Protein AF-X1EC63-F1 (afdb_monomer_lite)

Foldseek 3Di:
DDDDDDDQDPVNVLVVLVVVVPPDDPPDDFDFDDPQQLVVVPLLLRVLVRQVRPQKDAPVRCCVRVVDDPVNNVVSVVVCVVVVQWDQDSRIIHGDPVVVVVNVVSCVVTPPPPVVVVVVLVVVLVVLLVVLVVVCVVLVPDDPVVSVVVSVVLSPDDPVCNVVVVVVVSVVVVVVSVVVVVVVVVVVVVVVVVPD

Sequence (196 aa):
HSYNRYQITRLGKSRFNDLSFDKGEVKKKINVPPKPILNKRNYEHIIHWALYNNDSLRWSDFRSELSINQSSLSKALNTLKIKEYIVNENKEYKITPVGRAKYSLMLREYDLDRQSILEEETSRIDEITEKTSEFFEKYEIEDGELKFRFLNNILKLERRIQPKIYNFLITTIFFNFTLTKFIKLTRTKKKKKIKK

Structure (mmCIF, N/CA/C/O backbone):
data_AF-X1EC63-F1
#
_entry.id   AF-X1EC63-F1
#
loop_
_atom_site.group_PDB
_atom_site.id
_atom_site.type_symbol
_atom_site.label_atom_id
_atom_site.lab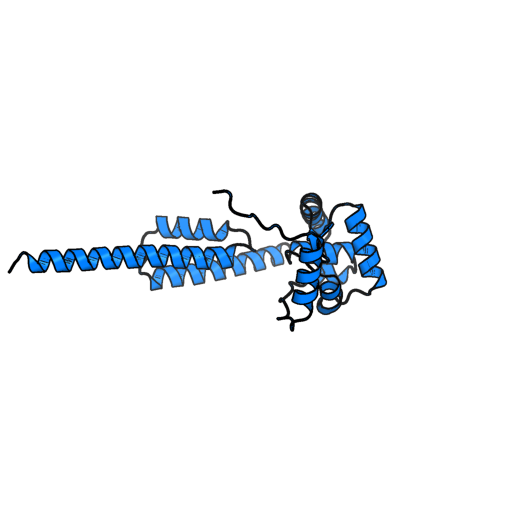el_alt_id
_atom_site.label_comp_id
_atom_site.label_asym_id
_atom_site.label_entity_id
_atom_site.label_seq_id
_atom_site.pdbx_PDB_ins_code
_atom_site.Cartn_x
_atom_site.Cartn_y
_atom_site.Cartn_z
_atom_site.occupancy
_atom_site.B_iso_or_equiv
_atom_site.auth_seq_id
_atom_site.auth_comp_id
_atom_site.auth_asym_id
_atom_site.auth_atom_id
_atom_site.pdbx_PDB_model_num
ATOM 1 N N . HIS A 1 1 ? -20.616 44.465 -9.522 1.00 47.09 1 HIS A N 1
ATOM 2 C CA . HIS A 1 1 ? -19.531 44.290 -8.538 1.00 47.09 1 HIS A CA 1
ATOM 3 C C . HIS A 1 1 ? -18.797 42.991 -8.854 1.00 47.09 1 HIS A C 1
ATOM 5 O O . HIS A 1 1 ? -19.335 41.920 -8.614 1.00 47.09 1 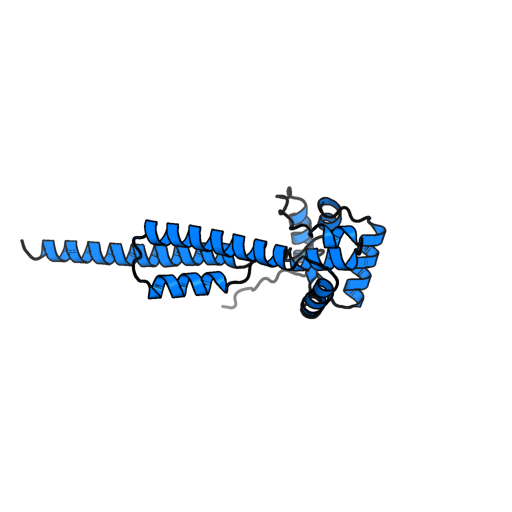HIS A O 1
ATOM 11 N N . SER A 1 2 ? -17.633 43.086 -9.502 1.00 52.69 2 SER A N 1
ATOM 12 C CA . SER A 1 2 ? -16.792 41.939 -9.873 1.00 52.69 2 SER A CA 1
ATOM 13 C C . SER A 1 2 ? -15.769 41.712 -8.763 1.00 52.69 2 SER A C 1
ATOM 15 O O . SER A 1 2 ? -14.913 42.563 -8.546 1.00 52.69 2 SER A O 1
ATOM 17 N N . TYR A 1 3 ? -15.869 40.602 -8.034 1.00 54.78 3 TYR A N 1
ATOM 18 C CA . TYR A 1 3 ? -14.909 40.265 -6.984 1.00 54.78 3 TYR A CA 1
ATOM 19 C C . TYR A 1 3 ? -13.576 39.816 -7.598 1.00 54.78 3 TYR A C 1
ATOM 21 O O . TYR A 1 3 ? -13.546 38.926 -8.451 1.00 54.78 3 TYR A O 1
ATOM 29 N N . ASN A 1 4 ? -12.470 40.408 -7.140 1.00 60.19 4 ASN A N 1
ATOM 30 C CA . ASN A 1 4 ? -11.117 39.992 -7.503 1.00 60.19 4 ASN A CA 1
ATOM 31 C C . ASN A 1 4 ? -10.880 38.541 -7.063 1.00 60.19 4 ASN A C 1
ATOM 33 O O . ASN A 1 4 ? -10.756 38.244 -5.875 1.00 60.19 4 ASN A O 1
ATOM 37 N N . ARG A 1 5 ? -10.810 37.624 -8.032 1.00 63.28 5 ARG A N 1
ATOM 38 C CA . ARG A 1 5 ? -10.409 36.232 -7.806 1.00 63.28 5 ARG A CA 1
ATOM 39 C C . ARG A 1 5 ? -8.894 36.140 -7.885 1.00 63.28 5 ARG A C 1
ATOM 41 O O . ARG A 1 5 ? -8.331 36.045 -8.971 1.00 63.28 5 ARG A O 1
ATOM 48 N N . TYR A 1 6 ? -8.240 36.164 -6.732 1.00 69.94 6 TYR A N 1
ATOM 49 C CA . TYR A 1 6 ? -6.809 35.903 -6.651 1.00 69.94 6 TYR A CA 1
ATOM 50 C C . TYR A 1 6 ? -6.546 34.412 -6.886 1.00 69.94 6 TYR A C 1
ATOM 52 O O . TYR A 1 6 ? -7.102 33.558 -6.196 1.00 69.94 6 TYR A O 1
ATOM 60 N N . GLN A 1 7 ? -5.705 34.098 -7.871 1.00 72.12 7 GLN A N 1
ATOM 61 C CA . GLN A 1 7 ? -5.227 32.742 -8.127 1.00 72.12 7 GLN A CA 1
ATOM 62 C C . GLN A 1 7 ? -3.762 32.638 -7.717 1.00 72.12 7 GLN A C 1
ATOM 64 O O . GLN A 1 7 ? -2.937 33.475 -8.084 1.00 72.12 7 GLN A O 1
ATOM 69 N N . ILE A 1 8 ? -3.434 31.595 -6.956 1.00 77.19 8 ILE A N 1
ATOM 70 C CA . ILE A 1 8 ? -2.050 31.308 -6.583 1.00 77.19 8 ILE A CA 1
ATOM 71 C C . ILE A 1 8 ? -1.285 30.943 -7.858 1.00 77.19 8 ILE A C 1
ATOM 73 O O . ILE A 1 8 ? -1.639 29.994 -8.561 1.00 77.19 8 ILE A O 1
ATOM 77 N N . THR A 1 9 ? -0.226 31.695 -8.153 1.00 82.94 9 THR A N 1
ATOM 78 C CA . THR A 1 9 ? 0.647 31.420 -9.298 1.00 82.94 9 THR A CA 1
ATOM 79 C C . THR A 1 9 ? 1.377 30.089 -9.106 1.00 82.94 9 THR A C 1
ATOM 81 O O . THR A 1 9 ? 1.595 29.639 -7.980 1.00 82.94 9 THR A O 1
ATOM 84 N N . ARG A 1 10 ? 1.820 29.452 -10.200 1.00 74.31 10 ARG A N 1
ATOM 85 C CA . ARG A 1 10 ? 2.640 28.223 -10.124 1.00 74.31 10 ARG A CA 1
ATOM 86 C C . ARG A 1 10 ? 3.869 28.406 -9.218 1.00 74.31 10 ARG A C 1
ATOM 88 O O . ARG A 1 10 ? 4.177 27.529 -8.419 1.00 74.31 10 ARG A O 1
ATOM 95 N N . LEU A 1 11 ? 4.497 29.581 -9.294 1.00 78.25 11 LEU A N 1
ATOM 96 C CA . LEU A 1 11 ? 5.610 30.002 -8.438 1.00 78.25 11 LEU A CA 1
ATOM 97 C C . LEU A 1 11 ? 5.208 30.118 -6.962 1.00 78.25 11 LEU A C 1
ATOM 99 O O . LEU A 1 11 ? 5.884 29.562 -6.100 1.00 78.25 11 LEU A O 1
ATOM 103 N N . GLY A 1 12 ? 4.083 30.778 -6.669 1.00 78.50 12 GLY A N 1
ATOM 104 C CA . GLY A 1 12 ? 3.551 30.878 -5.309 1.00 78.50 12 GLY A CA 1
ATOM 105 C C . GLY A 1 12 ? 3.229 29.511 -4.705 1.00 78.50 12 GLY A C 1
ATOM 106 O O . GLY A 1 12 ? 3.516 29.273 -3.535 1.00 78.50 12 GLY A O 1
ATOM 107 N N . LYS A 1 13 ? 2.719 28.580 -5.520 1.00 77.94 13 LYS A N 1
ATOM 108 C CA . LYS A 1 13 ? 2.434 27.202 -5.106 1.00 77.94 13 LYS A CA 1
ATOM 109 C C . LYS A 1 13 ? 3.713 26.421 -4.785 1.00 77.94 13 LYS A C 1
ATOM 111 O O . LYS A 1 13 ? 3.756 25.741 -3.767 1.00 77.94 13 LYS A O 1
ATOM 116 N N . SER A 1 14 ? 4.761 26.565 -5.602 1.00 71.50 14 SER A N 1
ATOM 117 C CA . SER A 1 14 ? 6.076 25.967 -5.324 1.00 71.50 14 SER A CA 1
ATOM 118 C C . SER A 1 14 ? 6.676 26.504 -4.027 1.00 71.50 14 SER A C 1
ATOM 120 O O . SER A 1 14 ? 7.069 25.721 -3.172 1.00 71.50 14 SER A O 1
ATOM 122 N N . ARG A 1 15 ? 6.675 27.832 -3.842 1.00 74.12 15 ARG A N 1
ATOM 123 C CA . ARG A 1 15 ? 7.246 28.480 -2.654 1.00 74.12 15 ARG A CA 1
ATOM 124 C C . ARG A 1 15 ? 6.492 28.127 -1.373 1.00 74.12 15 ARG A C 1
ATOM 126 O O . ARG A 1 15 ? 7.114 27.923 -0.339 1.00 74.12 15 ARG A O 1
ATOM 133 N N . PHE A 1 16 ? 5.162 28.049 -1.433 1.00 73.12 16 PHE A N 1
ATOM 134 C CA . PHE A 1 16 ? 4.349 27.577 -0.312 1.00 73.12 16 PHE A CA 1
ATOM 135 C C . PHE A 1 16 ? 4.700 26.137 0.064 1.00 73.12 16 PHE A C 1
ATOM 137 O O . PHE A 1 16 ? 4.881 25.851 1.243 1.00 73.12 16 PHE A O 1
ATOM 144 N N . ASN A 1 17 ? 4.836 25.259 -0.934 1.00 65.00 17 ASN A N 1
ATOM 145 C CA . ASN A 1 17 ? 5.249 23.882 -0.705 1.00 65.00 17 ASN A CA 1
ATOM 146 C C . ASN A 1 17 ? 6.620 23.851 -0.016 1.00 65.00 17 ASN A C 1
ATOM 148 O O . ASN A 1 17 ? 6.718 23.298 1.072 1.00 65.00 17 ASN A O 1
ATOM 152 N N . ASP A 1 18 ? 7.628 24.534 -0.569 1.00 67.31 18 ASP A N 1
ATOM 153 C CA . ASP A 1 18 ? 8.976 24.612 0.012 1.00 67.31 18 ASP A CA 1
ATOM 154 C C . ASP A 1 18 ? 8.948 25.060 1.490 1.00 67.31 18 ASP A C 1
ATOM 156 O O . ASP A 1 18 ? 9.519 24.393 2.346 1.00 67.31 18 ASP A O 1
ATOM 160 N N . LEU A 1 19 ? 8.177 26.103 1.820 1.00 70.56 19 LEU A N 1
ATOM 161 C CA . LEU A 1 19 ? 8.021 26.600 3.197 1.00 70.56 19 LEU A CA 1
ATOM 162 C C . LEU A 1 19 ? 7.217 25.668 4.119 1.00 70.56 19 LEU A C 1
ATOM 164 O O . LEU A 1 19 ? 7.419 25.673 5.333 1.00 70.56 19 LEU A O 1
ATOM 168 N N . SER A 1 20 ? 6.276 24.898 3.571 1.00 61.03 20 SER A N 1
ATOM 169 C CA . SER A 1 20 ? 5.509 23.912 4.337 1.00 61.03 20 SER A CA 1
ATOM 170 C C . SER A 1 20 ? 6.343 22.686 4.717 1.00 61.03 20 SER A C 1
ATOM 172 O O . SER A 1 20 ? 6.006 22.010 5.686 1.00 61.03 20 SER A O 1
ATOM 174 N N . PHE A 1 21 ? 7.443 22.432 4.000 1.00 57.25 21 PHE A N 1
ATOM 175 C CA . PHE A 1 21 ? 8.341 21.304 4.247 1.00 57.25 21 PHE A CA 1
ATOM 176 C C . PHE A 1 21 ? 9.398 21.581 5.333 1.00 57.25 21 PHE A C 1
ATOM 178 O O . PHE A 1 21 ? 9.856 20.634 5.963 1.00 57.25 21 PHE A O 1
ATOM 185 N N . ASP A 1 22 ? 9.737 22.846 5.614 1.00 55.34 22 ASP A N 1
ATOM 186 C CA . ASP A 1 22 ? 10.766 23.208 6.611 1.00 55.34 22 ASP A CA 1
ATOM 187 C C . ASP A 1 22 ? 10.248 23.256 8.065 1.00 55.34 22 ASP A C 1
ATOM 189 O O . ASP A 1 22 ? 11.029 23.259 9.021 1.00 55.34 22 ASP A O 1
ATOM 193 N N . LYS A 1 23 ? 8.926 23.269 8.281 1.00 52.50 23 LYS A N 1
ATOM 194 C CA . LYS A 1 23 ? 8.338 23.244 9.630 1.00 52.50 23 LYS A CA 1
ATOM 195 C C . LYS A 1 23 ? 8.167 21.807 10.127 1.00 52.50 23 LYS A C 1
ATOM 197 O O . LYS A 1 23 ? 7.118 21.212 9.920 1.00 52.50 23 LYS A O 1
ATOM 202 N N . GLY A 1 24 ? 9.197 21.301 10.813 1.00 50.72 24 GLY A N 1
ATOM 203 C CA . GLY A 1 24 ? 9.156 20.204 11.797 1.00 50.72 24 GLY A CA 1
ATOM 204 C C . GLY A 1 24 ? 8.113 19.113 11.539 1.00 50.72 24 GLY A C 1
ATOM 205 O O . GLY A 1 24 ? 7.006 19.166 12.070 1.00 50.72 24 GLY A O 1
ATOM 206 N N . GLU A 1 25 ? 8.474 18.119 10.730 1.00 54.50 25 GLU A N 1
ATOM 207 C CA . GLU A 1 25 ? 7.563 17.062 10.294 1.00 54.50 25 GLU A CA 1
ATOM 208 C C . GLU A 1 25 ? 7.006 16.234 11.459 1.00 54.50 25 GLU A C 1
ATOM 210 O O . GLU A 1 25 ? 7.725 15.503 12.145 1.00 54.50 25 GLU A O 1
ATOM 215 N N . VAL A 1 26 ? 5.681 16.242 11.605 1.00 51.81 26 VAL A N 1
ATOM 216 C CA . VAL A 1 26 ? 4.972 15.115 12.213 1.00 51.81 26 VAL A CA 1
ATOM 217 C C . VAL A 1 26 ? 5.191 13.930 11.272 1.00 51.81 26 VAL A C 1
ATOM 219 O O . VAL A 1 26 ? 4.549 13.852 10.225 1.00 51.81 26 VAL A O 1
ATOM 222 N N . LYS A 1 27 ? 6.148 13.049 11.595 1.00 55.78 27 LYS A N 1
ATOM 223 C CA . LYS A 1 27 ? 6.473 11.861 10.791 1.00 55.78 27 LYS A CA 1
ATOM 224 C C . LYS A 1 27 ? 5.190 11.100 10.469 1.00 55.78 27 LYS A C 1
ATOM 226 O O . LYS A 1 27 ? 4.562 10.505 11.346 1.00 55.78 27 LYS A O 1
ATOM 231 N N . LYS A 1 28 ? 4.781 11.142 9.204 1.00 62.00 28 LYS A N 1
ATOM 232 C CA . LYS A 1 28 ? 3.627 10.393 8.716 1.00 62.00 28 LYS A CA 1
ATOM 233 C C . LYS A 1 28 ? 3.959 8.909 8.865 1.00 62.00 28 LYS A C 1
ATOM 235 O O . LYS A 1 28 ? 4.969 8.460 8.335 1.00 62.00 28 LYS A O 1
ATOM 240 N N . LYS A 1 29 ? 3.141 8.153 9.604 1.00 68.38 29 LYS A N 1
ATOM 241 C CA . LYS A 1 29 ? 3.321 6.701 9.738 1.00 68.38 29 LYS A CA 1
ATOM 242 C C . LYS A 1 29 ? 3.119 6.066 8.359 1.00 68.38 29 LYS A C 1
ATOM 244 O O . LYS A 1 29 ? 2.012 6.111 7.826 1.00 68.38 29 LYS A O 1
ATOM 249 N N . ILE A 1 30 ? 4.197 5.553 7.772 1.00 76.44 30 ILE A N 1
ATOM 250 C CA . ILE A 1 30 ? 4.201 4.926 6.448 1.00 76.44 30 ILE A CA 1
ATOM 251 C C . ILE A 1 30 ? 3.940 3.430 6.618 1.00 76.44 30 ILE A C 1
ATOM 253 O O . ILE A 1 30 ? 4.534 2.772 7.469 1.00 76.44 30 ILE A O 1
ATOM 257 N N . ASN A 1 31 ? 3.049 2.886 5.795 1.00 79.69 31 ASN A N 1
ATOM 258 C CA . ASN A 1 31 ? 2.846 1.450 5.678 1.00 79.69 31 ASN A CA 1
ATOM 259 C C . ASN A 1 31 ? 4.055 0.837 4.967 1.00 79.69 31 ASN A C 1
ATOM 261 O O . ASN A 1 31 ? 4.434 1.306 3.888 1.00 79.69 31 ASN A O 1
ATOM 265 N N . VAL A 1 32 ? 4.628 -0.212 5.556 1.00 81.44 32 VAL A N 1
ATOM 266 C CA . VAL A 1 32 ? 5.822 -0.914 5.063 1.00 81.44 32 VAL A CA 1
ATOM 267 C C . VAL A 1 32 ? 5.411 -2.254 4.437 1.00 81.44 32 VAL A C 1
ATOM 269 O O . VAL A 1 32 ? 4.538 -2.922 4.995 1.00 81.44 32 VAL A O 1
ATOM 272 N N . PRO A 1 33 ? 5.998 -2.664 3.293 1.00 83.31 33 PRO A N 1
ATOM 273 C CA . PRO A 1 33 ? 5.643 -3.913 2.635 1.00 83.31 33 PRO A CA 1
ATOM 274 C C . PRO A 1 33 ? 5.900 -5.143 3.510 1.00 83.31 33 PRO A C 1
ATOM 276 O O . PRO A 1 33 ? 6.856 -5.162 4.290 1.00 83.31 33 PRO A O 1
ATOM 279 N N . PRO A 1 34 ? 5.114 -6.215 3.332 1.00 82.19 34 PRO A N 1
ATOM 280 C CA . PRO A 1 34 ? 5.330 -7.471 4.030 1.00 82.19 34 PRO A CA 1
ATOM 281 C C . PRO A 1 34 ? 6.651 -8.131 3.601 1.00 82.19 34 PRO A C 1
ATOM 283 O O . PRO A 1 34 ? 7.142 -7.951 2.479 1.00 82.19 34 PRO A O 1
ATOM 286 N N . LYS A 1 35 ? 7.210 -8.955 4.497 1.00 79.56 35 LYS A N 1
ATOM 287 C CA . LYS A 1 35 ? 8.507 -9.633 4.315 1.00 79.56 35 LYS A CA 1
ATOM 288 C C . LYS A 1 35 ? 8.651 -10.383 2.978 1.00 79.56 35 LYS A C 1
ATOM 290 O O . LYS A 1 35 ? 9.716 -10.249 2.381 1.00 79.56 35 LYS A O 1
ATOM 295 N N . PRO A 1 36 ? 7.638 -11.096 2.437 1.00 80.62 36 PRO A N 1
ATOM 296 C CA . PRO A 1 36 ? 7.766 -11.773 1.142 1.00 80.62 36 PRO A CA 1
ATOM 297 C C . PRO A 1 36 ? 8.105 -10.823 -0.015 1.00 80.62 36 PRO A C 1
ATOM 299 O O . PRO A 1 36 ? 8.863 -11.186 -0.915 1.00 80.62 36 PRO A O 1
ATOM 302 N N . ILE A 1 37 ? 7.598 -9.585 0.025 1.00 83.31 37 ILE A N 1
ATOM 303 C CA . ILE A 1 37 ? 7.884 -8.566 -0.994 1.00 83.31 37 ILE A CA 1
ATOM 304 C C . ILE A 1 37 ? 9.291 -7.998 -0.806 1.00 83.31 37 ILE A C 1
ATOM 306 O O . ILE A 1 37 ? 10.039 -7.875 -1.779 1.00 83.31 37 ILE A O 1
ATOM 310 N N . LEU A 1 38 ? 9.675 -7.712 0.442 1.00 82.69 38 LEU A N 1
ATOM 311 C CA . LEU A 1 38 ? 11.006 -7.199 0.781 1.00 82.69 38 LEU A CA 1
ATOM 312 C C . LEU A 1 38 ? 12.121 -8.216 0.473 1.00 82.69 38 LEU A C 1
ATOM 314 O O . LEU A 1 38 ? 13.162 -7.846 -0.072 1.00 82.69 38 LEU A O 1
ATOM 318 N N . ASN A 1 39 ? 11.892 -9.502 0.748 1.00 78.81 39 ASN A N 1
ATOM 319 C CA . ASN A 1 39 ? 12.886 -10.570 0.606 1.00 78.81 39 ASN A CA 1
ATOM 320 C C . ASN A 1 39 ? 13.314 -10.808 -0.848 1.00 78.81 39 ASN A C 1
ATOM 322 O O . ASN A 1 39 ? 14.478 -11.118 -1.092 1.00 78.81 39 ASN A O 1
ATOM 326 N N . LYS A 1 40 ? 12.420 -10.603 -1.827 1.00 79.44 40 LYS A N 1
ATOM 327 C CA . LYS A 1 40 ? 12.772 -10.717 -3.255 1.00 79.44 40 LYS A CA 1
ATOM 328 C C . LYS A 1 40 ? 13.686 -9.587 -3.752 1.00 79.44 40 LYS A C 1
ATOM 330 O O . LYS A 1 40 ? 14.148 -9.656 -4.887 1.00 79.44 40 LYS A O 1
ATOM 335 N N . ARG A 1 41 ? 13.924 -8.537 -2.948 1.00 80.44 41 ARG A N 1
ATOM 336 C CA . ARG A 1 41 ? 14.756 -7.359 -3.282 1.00 80.44 41 ARG A CA 1
ATOM 337 C C . ARG A 1 41 ? 14.406 -6.688 -4.619 1.00 80.44 41 ARG A C 1
ATOM 339 O O . ARG A 1 41 ? 15.237 -6.012 -5.221 1.00 80.44 41 ARG A O 1
ATOM 346 N N . ASN A 1 42 ? 13.166 -6.835 -5.080 1.00 89.00 42 ASN A N 1
ATOM 347 C CA . ASN A 1 42 ? 12.694 -6.158 -6.279 1.00 89.00 42 ASN A CA 1
ATOM 348 C C . ASN A 1 42 ? 12.210 -4.751 -5.903 1.00 89.00 42 ASN A C 1
ATOM 350 O O . ASN A 1 42 ? 11.099 -4.569 -5.404 1.00 89.00 42 ASN A O 1
ATOM 354 N N . TYR A 1 43 ? 13.057 -3.748 -6.132 1.00 90.56 43 TYR A N 1
ATOM 355 C CA . TYR A 1 43 ? 12.766 -2.367 -5.744 1.00 90.56 43 TYR A CA 1
ATOM 356 C C . TYR A 1 43 ? 11.572 -1.762 -6.484 1.00 90.56 43 TYR A C 1
ATOM 358 O O . TYR A 1 43 ? 10.848 -0.971 -5.887 1.00 90.56 43 TYR A O 1
ATOM 366 N N . GLU A 1 44 ? 11.314 -2.154 -7.737 1.00 91.62 44 GLU A N 1
ATOM 367 C CA . GLU A 1 44 ? 10.113 -1.707 -8.455 1.00 91.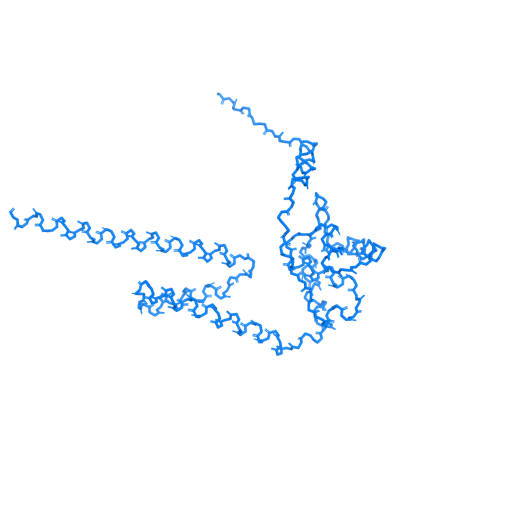62 44 GLU A CA 1
ATOM 368 C C . GLU A 1 44 ? 8.859 -2.173 -7.717 1.00 91.62 44 GLU A C 1
ATOM 370 O O . GLU A 1 44 ? 7.954 -1.387 -7.461 1.00 91.62 44 GLU A O 1
ATOM 375 N N . HIS A 1 45 ? 8.838 -3.435 -7.300 1.00 91.38 45 HIS A N 1
ATOM 376 C CA . HIS A 1 45 ? 7.721 -4.042 -6.584 1.00 91.38 45 HIS A CA 1
ATOM 377 C C . HIS A 1 45 ? 7.526 -3.453 -5.185 1.00 91.38 45 HIS A C 1
ATOM 379 O O . HIS A 1 45 ? 6.397 -3.170 -4.787 1.00 91.38 45 HIS A O 1
ATOM 385 N N . ILE A 1 46 ? 8.624 -3.205 -4.468 1.00 90.38 46 ILE A N 1
ATOM 386 C CA . ILE A 1 46 ? 8.616 -2.552 -3.153 1.00 90.38 46 ILE A CA 1
ATOM 387 C C . ILE A 1 46 ? 8.032 -1.138 -3.258 1.00 90.38 46 ILE A C 1
ATOM 389 O O . ILE A 1 46 ? 7.121 -0.791 -2.507 1.00 90.38 46 ILE A O 1
ATOM 393 N N . ILE A 1 47 ? 8.510 -0.332 -4.211 1.00 91.44 47 ILE A N 1
ATOM 394 C CA . ILE A 1 47 ? 8.028 1.040 -4.437 1.00 91.44 47 ILE A CA 1
ATOM 395 C C . ILE A 1 47 ? 6.562 1.030 -4.869 1.00 91.44 47 ILE A C 1
ATOM 397 O O . ILE A 1 47 ? 5.772 1.850 -4.403 1.00 91.44 47 ILE A O 1
ATOM 401 N N . HIS A 1 48 ? 6.183 0.090 -5.733 1.00 90.50 48 HIS A N 1
ATOM 402 C CA . HIS A 1 48 ? 4.821 -0.017 -6.232 1.00 90.50 48 HIS A CA 1
ATOM 403 C C . HIS A 1 48 ? 3.833 -0.372 -5.115 1.00 90.50 48 HIS A C 1
ATOM 405 O O . HIS A 1 48 ? 2.797 0.282 -4.991 1.00 90.50 48 HIS A O 1
ATOM 411 N N . TRP A 1 49 ? 4.188 -1.324 -4.242 1.00 90.88 49 TRP A N 1
ATOM 412 C CA . TRP A 1 49 ? 3.419 -1.633 -3.036 1.00 90.88 49 TRP A CA 1
ATOM 413 C C . TRP A 1 49 ? 3.352 -0.429 -2.093 1.00 90.88 49 TRP A C 1
ATOM 415 O O . TRP A 1 49 ? 2.275 -0.083 -1.608 1.00 90.88 49 TRP A O 1
ATOM 425 N N . ALA A 1 50 ? 4.478 0.249 -1.860 1.00 89.75 50 ALA A N 1
ATOM 426 C CA . ALA A 1 50 ? 4.538 1.383 -0.942 1.00 89.75 50 ALA A CA 1
ATOM 427 C C . ALA A 1 50 ? 3.627 2.531 -1.394 1.00 89.75 50 ALA A C 1
ATOM 429 O O . ALA A 1 50 ? 2.872 3.060 -0.581 1.00 89.75 50 ALA A O 1
ATOM 430 N N . LEU A 1 51 ? 3.622 2.863 -2.686 1.00 90.81 51 LEU A N 1
ATOM 431 C CA . LEU A 1 51 ? 2.744 3.884 -3.266 1.00 90.81 51 LEU A CA 1
ATOM 432 C C . LEU A 1 51 ? 1.273 3.452 -3.307 1.00 90.81 51 LEU A C 1
ATOM 434 O O . LEU A 1 51 ? 0.371 4.263 -3.082 1.00 90.81 51 LEU A O 1
ATOM 438 N N . TYR A 1 52 ? 1.005 2.166 -3.549 1.00 87.44 52 TYR A N 1
ATOM 439 C CA . TYR A 1 52 ? -0.358 1.643 -3.475 1.00 87.44 52 TYR A CA 1
ATOM 440 C C . TYR A 1 52 ? -0.934 1.736 -2.057 1.00 87.44 52 TYR A C 1
ATOM 442 O O . TYR A 1 52 ? -2.134 1.942 -1.906 1.00 87.44 52 TYR A O 1
ATOM 450 N N . ASN A 1 53 ? -0.103 1.641 -1.012 1.00 84.75 53 ASN A N 1
ATOM 451 C CA . ASN A 1 53 ? -0.544 1.627 0.390 1.00 84.75 53 ASN A CA 1
ATOM 452 C C . ASN A 1 53 ? -0.381 2.970 1.123 1.00 84.75 53 ASN A C 1
ATOM 454 O O . ASN A 1 53 ? -1.107 3.210 2.084 1.00 84.75 53 ASN A O 1
ATOM 458 N N . ASN A 1 54 ? 0.420 3.898 0.594 1.00 82.62 54 ASN A N 1
ATOM 459 C CA . ASN A 1 54 ? 0.572 5.268 1.090 1.00 82.62 54 ASN A CA 1
ATOM 460 C C . ASN A 1 54 ? 0.263 6.263 -0.043 1.00 82.62 54 ASN A C 1
ATOM 462 O O . ASN A 1 54 ? 1.044 6.353 -0.981 1.00 82.62 54 ASN A O 1
ATOM 466 N N . ASP A 1 55 ? -0.878 6.971 0.019 1.00 80.88 55 ASP A N 1
ATOM 467 C CA . ASP A 1 55 ? -1.463 7.799 -1.067 1.00 80.88 55 ASP A CA 1
ATOM 468 C C . ASP A 1 55 ? -0.456 8.548 -1.949 1.00 80.88 55 ASP A C 1
ATOM 470 O O . ASP A 1 55 ? -0.584 8.569 -3.176 1.00 80.88 55 ASP A O 1
ATOM 474 N N . SER A 1 56 ? 0.531 9.155 -1.300 1.00 85.75 56 SER A N 1
ATOM 475 C CA . SER A 1 56 ? 1.695 9.760 -1.913 1.00 85.75 56 SER A CA 1
ATOM 476 C C . SER A 1 56 ? 2.903 9.576 -0.998 1.00 85.75 56 SER A C 1
ATOM 478 O O . SER A 1 56 ? 2.761 9.534 0.231 1.00 85.75 56 SER A O 1
ATOM 480 N N . LEU A 1 57 ? 4.083 9.445 -1.604 1.00 87.81 57 LEU A N 1
ATOM 481 C CA . LEU A 1 57 ? 5.359 9.311 -0.899 1.00 87.81 57 LEU A CA 1
ATOM 482 C C . LEU A 1 57 ? 6.401 10.249 -1.497 1.00 87.81 57 LEU A C 1
ATOM 484 O O . LEU A 1 57 ? 6.493 10.405 -2.717 1.00 87.81 57 LEU A O 1
ATOM 488 N N . ARG A 1 58 ? 7.227 10.846 -0.642 1.00 87.31 58 ARG A N 1
ATOM 489 C CA . ARG A 1 58 ? 8.380 11.652 -1.050 1.00 87.31 58 ARG A CA 1
ATOM 490 C C . ARG A 1 58 ? 9.595 10.766 -1.244 1.00 87.31 58 ARG A C 1
ATOM 492 O O . ARG A 1 58 ? 9.676 9.661 -0.720 1.00 87.31 58 ARG A O 1
ATOM 499 N N . TRP A 1 59 ? 10.585 11.279 -1.967 1.00 85.88 59 TRP A N 1
ATOM 500 C CA . TRP A 1 59 ? 11.838 10.553 -2.183 1.00 85.88 59 TRP A CA 1
ATOM 501 C C . TRP A 1 59 ? 12.530 10.163 -0.859 1.00 85.88 59 TRP A C 1
ATOM 503 O O . TRP A 1 59 ? 13.026 9.047 -0.728 1.00 85.88 59 TRP A O 1
ATOM 513 N N . SER A 1 60 ? 12.506 11.057 0.137 1.00 82.88 60 SER A N 1
ATOM 514 C CA . SER A 1 60 ? 13.046 10.830 1.486 1.00 82.88 60 SER A CA 1
ATOM 515 C C . SER A 1 60 ? 12.356 9.684 2.224 1.00 82.88 60 SER A C 1
ATOM 517 O O . SER A 1 60 ? 13.030 8.908 2.898 1.00 82.88 60 SER A O 1
ATOM 519 N N . ASP A 1 61 ? 11.043 9.548 2.041 1.00 83.88 61 ASP A N 1
ATOM 520 C CA . ASP A 1 61 ? 10.204 8.571 2.736 1.00 83.88 61 ASP A CA 1
ATOM 521 C C . ASP A 1 61 ? 10.588 7.127 2.348 1.00 83.88 61 ASP A C 1
ATOM 523 O O . ASP A 1 61 ? 10.588 6.221 3.180 1.00 83.88 61 ASP A O 1
ATOM 527 N N . PHE A 1 62 ? 11.014 6.909 1.095 1.00 84.25 62 PHE A N 1
ATOM 528 C CA . PHE A 1 62 ? 11.534 5.609 0.652 1.00 84.25 62 PHE A CA 1
ATOM 529 C C . PHE A 1 62 ? 12.886 5.262 1.285 1.00 84.25 62 PHE A C 1
ATOM 531 O O . PHE A 1 62 ? 13.221 4.088 1.442 1.00 84.25 62 PHE A O 1
ATOM 538 N N . ARG A 1 63 ? 13.693 6.268 1.629 1.00 79.75 63 ARG A N 1
ATOM 539 C CA . ARG A 1 63 ? 15.022 6.049 2.203 1.00 79.75 63 ARG A CA 1
ATOM 540 C C . ARG A 1 63 ? 14.943 5.762 3.698 1.00 79.75 63 ARG A C 1
ATOM 542 O O . ARG A 1 63 ? 15.670 4.892 4.169 1.00 79.75 63 ARG A O 1
ATOM 549 N N . SER A 1 64 ? 14.083 6.477 4.421 1.00 73.62 64 SER A N 1
ATOM 550 C CA . SER A 1 64 ? 13.944 6.322 5.870 1.00 73.62 64 SER A CA 1
ATOM 551 C C . SER A 1 64 ? 13.294 4.994 6.250 1.00 73.62 64 SER A C 1
ATOM 553 O O . SER A 1 64 ? 13.842 4.281 7.081 1.00 73.62 64 SER A O 1
ATOM 555 N N . GLU A 1 65 ? 12.174 4.636 5.616 1.00 72.38 65 GLU A N 1
ATOM 556 C CA . GLU A 1 65 ? 11.338 3.513 6.075 1.00 72.38 65 GLU A CA 1
ATOM 557 C C . GLU A 1 65 ? 11.571 2.210 5.298 1.00 72.38 65 GLU A C 1
ATOM 559 O O . GLU A 1 65 ? 11.379 1.124 5.835 1.00 72.38 65 GLU A O 1
ATOM 564 N N . LEU A 1 66 ? 11.998 2.288 4.030 1.00 75.31 66 LEU A N 1
ATOM 565 C CA . LEU A 1 66 ? 12.172 1.106 3.168 1.00 75.31 66 LEU A CA 1
ATOM 566 C C . LEU A 1 66 ? 13.641 0.712 2.970 1.00 75.31 66 LEU A C 1
ATOM 568 O O . LEU A 1 66 ? 13.919 -0.290 2.313 1.00 75.31 66 LEU A O 1
ATOM 572 N N . SER A 1 67 ? 14.577 1.497 3.521 1.00 76.44 67 SER A N 1
ATOM 573 C CA . SER A 1 67 ? 16.030 1.260 3.466 1.00 76.44 67 SER A CA 1
ATOM 574 C C . SER A 1 67 ? 16.570 0.949 2.057 1.00 76.44 67 SER A C 1
ATOM 576 O O . SER A 1 67 ? 17.532 0.197 1.892 1.00 76.44 67 SER A O 1
ATOM 578 N N . ILE A 1 68 ? 15.963 1.520 1.011 1.00 82.44 68 ILE A N 1
ATOM 579 C CA . ILE A 1 68 ? 16.426 1.345 -0.371 1.00 82.44 68 ILE A CA 1
ATOM 580 C C . ILE A 1 68 ? 17.642 2.251 -0.606 1.00 82.44 68 ILE A C 1
ATOM 582 O O . ILE A 1 68 ? 17.640 3.426 -0.231 1.00 82.44 68 ILE A O 1
ATOM 586 N N . ASN A 1 69 ? 18.685 1.730 -1.259 1.00 86.56 69 ASN A N 1
ATOM 587 C CA . ASN A 1 69 ? 19.848 2.544 -1.614 1.00 86.56 69 ASN A CA 1
ATOM 588 C C . ASN A 1 69 ? 19.491 3.617 -2.671 1.00 86.56 69 ASN A C 1
ATOM 590 O O . ASN A 1 69 ? 18.594 3.440 -3.498 1.00 86.56 69 ASN A O 1
ATOM 594 N N . GLN A 1 70 ? 20.208 4.744 -2.659 1.00 86.69 70 GLN A N 1
ATOM 595 C CA . GLN A 1 70 ? 19.888 5.908 -3.497 1.00 86.69 70 GLN A CA 1
ATOM 596 C C . GLN A 1 70 ? 19.903 5.596 -5.001 1.00 86.69 70 GLN A C 1
ATOM 598 O O . GLN A 1 70 ? 19.023 6.051 -5.732 1.00 86.69 70 GLN A O 1
ATOM 603 N N . SER A 1 71 ? 20.882 4.822 -5.474 1.00 87.88 71 SER A N 1
ATOM 604 C CA . SER A 1 71 ? 21.030 4.502 -6.898 1.00 87.88 71 SER A CA 1
ATOM 605 C C . SER A 1 71 ? 19.905 3.597 -7.406 1.00 87.88 71 SER A C 1
ATOM 607 O O . SER A 1 71 ? 19.324 3.860 -8.460 1.00 87.88 71 SER A O 1
ATOM 609 N N . SER A 1 72 ? 19.538 2.572 -6.637 1.00 89.69 72 SER A N 1
ATOM 610 C CA . SER A 1 72 ? 18.476 1.62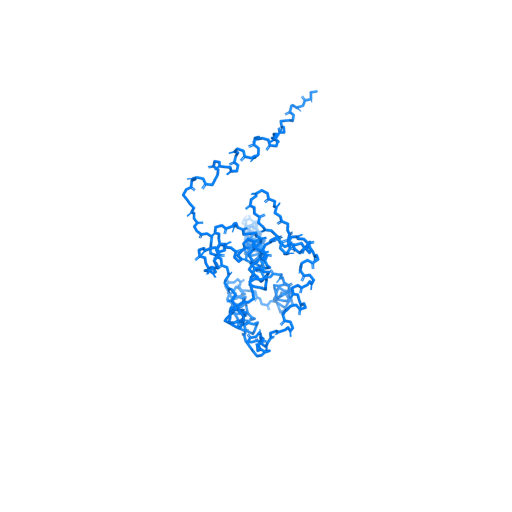5 -6.991 1.00 89.69 72 SER A CA 1
ATOM 611 C C . SER A 1 72 ? 17.099 2.258 -6.875 1.00 89.69 72 SER A C 1
ATOM 613 O O . SER A 1 72 ? 16.256 2.004 -7.731 1.00 89.69 72 SER A O 1
ATOM 615 N N . LEU A 1 73 ? 16.885 3.126 -5.880 1.00 91.25 73 LEU A N 1
ATOM 616 C CA . LEU A 1 73 ? 15.650 3.894 -5.743 1.00 91.25 73 LEU A CA 1
ATOM 617 C C . LEU A 1 73 ? 15.418 4.775 -6.973 1.00 91.25 73 LEU A C 1
ATOM 619 O O . LEU A 1 73 ? 14.362 4.699 -7.595 1.00 91.25 73 LEU A O 1
ATOM 623 N N . SER A 1 74 ? 16.420 5.565 -7.368 1.00 90.81 74 SER A N 1
ATOM 624 C CA . SER A 1 74 ? 16.324 6.428 -8.549 1.00 90.81 74 SER A CA 1
ATOM 625 C C . SER A 1 74 ? 16.105 5.625 -9.831 1.00 90.81 74 SER A C 1
ATOM 627 O O . SER A 1 74 ? 15.261 5.994 -10.647 1.00 90.81 74 SER A O 1
ATOM 629 N N . LYS A 1 75 ? 16.812 4.499 -9.996 1.00 94.44 75 LYS A N 1
ATOM 630 C CA . LYS A 1 75 ? 16.635 3.611 -11.152 1.00 94.44 75 LYS A CA 1
ATOM 631 C C . LYS A 1 75 ? 15.213 3.050 -11.209 1.00 94.44 75 LYS A C 1
ATOM 633 O O . LYS A 1 75 ? 14.562 3.173 -12.240 1.00 94.44 75 LYS A O 1
ATOM 638 N N . ALA A 1 76 ? 14.714 2.494 -10.108 1.00 93.75 76 ALA A N 1
ATOM 639 C CA . ALA A 1 76 ? 13.385 1.895 -10.048 1.00 93.75 76 ALA A CA 1
ATOM 640 C C . ALA A 1 76 ? 12.263 2.931 -10.231 1.00 93.75 76 ALA A C 1
ATOM 642 O O . ALA A 1 76 ? 11.324 2.681 -10.983 1.00 93.75 76 ALA A O 1
ATOM 643 N N . LEU A 1 77 ? 12.379 4.119 -9.624 1.00 93.50 77 LEU A N 1
ATOM 644 C CA . LEU A 1 77 ? 11.429 5.219 -9.833 1.00 93.50 77 LEU A CA 1
ATOM 645 C C . LEU A 1 77 ? 11.396 5.666 -11.297 1.00 93.50 77 LEU A C 1
ATOM 647 O O . LEU A 1 77 ? 10.315 5.844 -11.854 1.00 93.50 77 LEU A O 1
ATOM 651 N N . ASN A 1 78 ? 12.558 5.805 -11.939 1.00 94.56 78 ASN A N 1
ATOM 652 C CA . ASN A 1 78 ? 12.619 6.152 -13.357 1.00 94.56 78 ASN A CA 1
ATOM 653 C C . ASN A 1 78 ? 11.989 5.064 -14.228 1.00 94.56 78 ASN A C 1
ATOM 655 O O . ASN A 1 78 ? 11.190 5.391 -15.100 1.00 94.56 78 ASN A O 1
ATOM 659 N N . THR A 1 79 ? 12.265 3.785 -13.961 1.00 95.38 79 THR A N 1
ATOM 660 C CA . THR A 1 79 ? 11.638 2.681 -14.697 1.00 95.38 79 THR A CA 1
ATOM 661 C C . THR A 1 79 ? 10.116 2.696 -14.552 1.00 95.38 79 THR A C 1
ATOM 663 O O . THR A 1 79 ? 9.401 2.611 -15.547 1.00 95.38 79 THR A O 1
ATOM 666 N N . LEU A 1 80 ? 9.602 2.841 -13.328 1.00 94.12 80 LEU A N 1
ATOM 667 C CA . LEU A 1 80 ? 8.162 2.900 -13.063 1.00 94.12 80 LEU A CA 1
ATOM 668 C C . LEU A 1 80 ? 7.502 4.129 -13.703 1.00 94.12 80 LEU A C 1
ATOM 670 O O . LEU A 1 80 ? 6.354 4.048 -14.134 1.00 94.12 80 LEU A O 1
ATOM 674 N N . LYS A 1 81 ? 8.224 5.252 -13.782 1.00 94.38 81 LYS A N 1
ATOM 675 C CA . LYS A 1 81 ? 7.760 6.477 -14.438 1.00 94.38 81 LYS A CA 1
ATOM 676 C C . LYS A 1 81 ? 7.714 6.324 -15.959 1.00 94.38 81 LYS A C 1
ATOM 678 O O . LYS A 1 81 ? 6.729 6.725 -16.562 1.00 94.38 81 LYS A O 1
ATOM 683 N N . ILE A 1 82 ? 8.736 5.714 -16.567 1.00 95.12 82 ILE A N 1
ATOM 684 C CA . ILE A 1 82 ? 8.772 5.409 -18.011 1.00 95.12 82 ILE A CA 1
ATOM 685 C C . ILE A 1 82 ? 7.635 4.453 -18.391 1.00 95.12 82 ILE A C 1
ATOM 687 O O . ILE A 1 82 ? 7.022 4.617 -19.436 1.00 95.12 82 ILE A O 1
ATOM 691 N N . LYS A 1 83 ? 7.319 3.487 -17.520 1.00 93.50 83 LYS A N 1
ATOM 692 C CA . LYS A 1 83 ? 6.173 2.574 -17.674 1.00 93.50 83 LYS A CA 1
ATOM 693 C C . LYS A 1 83 ? 4.815 3.231 -17.368 1.00 93.50 83 LYS A C 1
ATOM 695 O O . LYS A 1 83 ? 3.803 2.543 -17.394 1.00 93.50 83 LYS A O 1
ATOM 700 N N . GLU A 1 84 ? 4.794 4.517 -17.014 1.00 94.06 84 GLU A N 1
ATOM 701 C CA . GLU A 1 84 ? 3.597 5.283 -16.633 1.00 94.06 84 GLU A CA 1
ATOM 702 C C . GLU A 1 84 ? 2.823 4.722 -15.427 1.00 94.06 84 GLU A C 1
ATOM 704 O O . GLU A 1 84 ? 1.660 5.056 -15.201 1.00 94.06 84 GLU A O 1
ATOM 709 N N . TYR A 1 85 ? 3.454 3.886 -14.600 1.00 93.12 85 TYR A N 1
ATOM 710 C CA . TYR A 1 85 ? 2.826 3.326 -13.397 1.00 93.12 85 TYR A CA 1
ATOM 711 C C . TYR A 1 85 ? 2.793 4.325 -12.245 1.00 93.12 85 TYR A C 1
ATOM 713 O O . TYR A 1 85 ? 1.945 4.235 -11.354 1.00 93.12 85 TYR A O 1
ATOM 721 N N . ILE A 1 86 ? 3.714 5.288 -12.263 1.00 94.19 86 ILE A N 1
ATOM 722 C CA . ILE A 1 86 ? 3.803 6.343 -11.261 1.00 94.19 86 ILE A CA 1
ATOM 723 C C . ILE A 1 86 ? 3.963 7.705 -11.926 1.00 94.19 86 ILE A C 1
ATOM 725 O O . ILE A 1 86 ? 4.569 7.837 -12.989 1.00 94.19 86 ILE A O 1
ATOM 729 N N . VAL A 1 87 ? 3.473 8.733 -11.246 1.00 93.44 87 VAL A N 1
ATOM 730 C CA . VAL A 1 87 ? 3.663 10.136 -11.607 1.00 93.44 87 VAL A CA 1
ATOM 731 C C . VAL A 1 87 ? 4.351 10.860 -10.456 1.00 93.44 87 VAL A C 1
ATOM 733 O O . VAL A 1 87 ? 4.136 10.531 -9.289 1.00 93.44 87 VAL A O 1
ATOM 736 N N . ASN A 1 88 ? 5.206 11.828 -10.781 1.00 91.44 88 ASN A N 1
ATOM 737 C CA . ASN A 1 88 ? 5.767 12.750 -9.798 1.00 91.44 88 ASN A CA 1
ATOM 738 C C . ASN A 1 88 ? 5.046 14.091 -9.938 1.00 91.44 88 ASN A C 1
ATOM 740 O O . ASN A 1 88 ? 5.186 14.767 -10.958 1.00 91.44 88 ASN A O 1
ATOM 744 N N . GLU A 1 89 ? 4.279 14.453 -8.916 1.00 88.19 89 GLU A N 1
ATOM 745 C CA . GLU A 1 89 ? 3.568 15.719 -8.817 1.00 88.19 89 GLU A CA 1
ATOM 746 C C . GLU A 1 89 ? 4.028 16.439 -7.552 1.00 88.19 89 GLU A C 1
ATOM 748 O O . GLU A 1 89 ? 3.879 15.922 -6.450 1.00 88.19 89 GLU A O 1
ATOM 753 N N . ASN A 1 90 ? 4.549 17.660 -7.685 1.00 83.81 90 ASN A N 1
ATOM 754 C CA . ASN A 1 90 ? 4.954 18.490 -6.543 1.00 83.81 90 ASN A CA 1
ATOM 755 C C . ASN A 1 90 ? 5.973 17.817 -5.597 1.00 83.81 90 ASN A C 1
ATOM 757 O O . ASN A 1 90 ? 5.862 17.968 -4.385 1.00 83.81 90 ASN A O 1
ATOM 761 N N . LYS A 1 91 ? 6.972 17.102 -6.140 1.00 84.31 91 LYS A N 1
ATOM 762 C CA . LYS A 1 91 ? 7.990 16.346 -5.373 1.00 84.31 91 LYS A CA 1
ATOM 763 C C . LYS A 1 91 ? 7.433 15.130 -4.614 1.00 84.31 91 LYS A C 1
ATOM 765 O O . LYS A 1 91 ? 8.171 14.492 -3.863 1.00 84.31 91 LYS A O 1
ATOM 770 N N . GLU A 1 92 ? 6.178 14.763 -4.858 1.00 88.69 92 GLU A N 1
ATOM 771 C CA . GLU A 1 92 ? 5.563 13.543 -4.349 1.00 88.69 92 GLU A CA 1
ATOM 772 C C . GLU A 1 92 ? 5.305 12.554 -5.483 1.00 88.69 92 GLU A C 1
ATOM 774 O O . GLU A 1 92 ? 4.823 12.908 -6.560 1.00 88.69 92 GLU A O 1
ATOM 779 N N . TYR A 1 93 ? 5.602 11.287 -5.226 1.00 92.25 93 TYR A N 1
ATOM 780 C CA . TYR A 1 93 ? 5.281 10.191 -6.122 1.00 92.25 93 TYR A CA 1
ATOM 781 C C . TYR A 1 93 ? 3.888 9.659 -5.801 1.00 92.25 93 TYR A C 1
ATOM 783 O O . TYR A 1 93 ? 3.540 9.469 -4.634 1.00 92.25 93 TYR A O 1
ATOM 791 N N . LYS A 1 94 ? 3.102 9.405 -6.846 1.00 91.62 94 LYS A N 1
ATOM 792 C CA . LYS A 1 94 ? 1.754 8.838 -6.769 1.00 91.62 94 LYS A CA 1
ATOM 793 C C . LYS A 1 94 ? 1.595 7.720 -7.784 1.00 91.62 94 LYS A C 1
ATOM 795 O O . LYS A 1 94 ? 2.181 7.768 -8.863 1.00 91.62 94 LYS A O 1
ATOM 800 N N . ILE A 1 95 ? 0.772 6.735 -7.447 1.00 89.00 95 ILE A N 1
ATOM 801 C CA . ILE A 1 95 ? 0.416 5.651 -8.364 1.00 89.00 95 ILE A CA 1
ATOM 802 C C . ILE A 1 95 ? -0.657 6.114 -9.361 1.00 89.00 95 ILE A C 1
ATOM 804 O O . ILE A 1 95 ? -1.637 6.757 -8.977 1.00 89.00 95 ILE A O 1
ATOM 808 N N . THR A 1 96 ? -0.488 5.779 -10.638 1.00 88.94 96 THR A N 1
ATOM 809 C CA . THR A 1 96 ? -1.476 6.059 -11.693 1.00 88.94 96 THR A CA 1
ATOM 810 C C . THR A 1 96 ? -2.552 4.963 -11.741 1.00 88.94 96 THR A C 1
ATOM 812 O O . THR A 1 96 ? -2.364 3.888 -11.162 1.00 88.94 96 THR A O 1
ATOM 815 N N . PRO A 1 97 ? -3.684 5.168 -12.443 1.00 86.12 97 PRO A N 1
ATOM 816 C CA . PRO A 1 97 ? -4.668 4.102 -12.658 1.00 86.12 97 PRO A C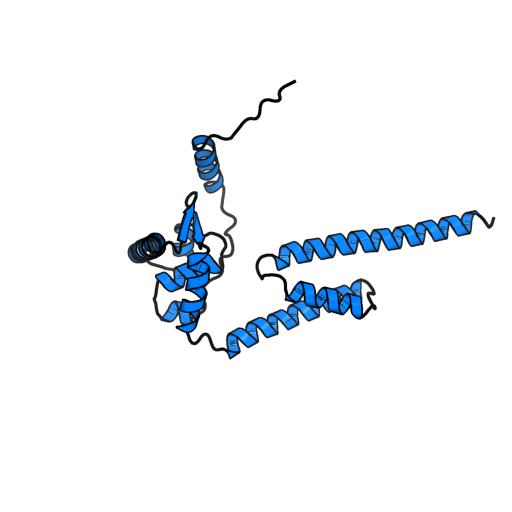A 1
ATOM 817 C C . PRO A 1 97 ? -4.070 2.849 -13.322 1.00 86.12 97 PRO A C 1
ATOM 819 O O . PRO A 1 97 ? -4.375 1.730 -12.913 1.00 86.12 97 PRO A O 1
ATOM 822 N N . VAL A 1 98 ? -3.158 3.033 -14.284 1.00 87.50 98 VAL A N 1
ATOM 823 C CA . VAL A 1 98 ? -2.437 1.937 -14.956 1.00 87.50 98 VAL A CA 1
ATOM 824 C C . VAL A 1 98 ? -1.522 1.203 -13.973 1.00 87.50 98 VAL A C 1
ATOM 826 O O . VAL A 1 98 ? -1.528 -0.028 -13.920 1.00 87.50 98 VAL A O 1
ATOM 829 N N . GLY A 1 99 ? -0.799 1.947 -13.128 1.00 84.81 99 GLY A N 1
ATOM 830 C CA . GLY A 1 99 ? -0.000 1.376 -12.046 1.00 84.81 99 GLY A CA 1
ATOM 831 C C . GLY A 1 99 ? -0.843 0.518 -11.103 1.00 84.81 99 GLY A C 1
ATOM 832 O O . GLY A 1 99 ? -0.500 -0.631 -10.843 1.00 84.81 99 GLY A O 1
ATOM 833 N N . ARG A 1 100 ? -2.018 1.000 -10.676 1.00 83.12 100 ARG A N 1
ATOM 834 C CA . ARG A 1 100 ? -2.931 0.222 -9.813 1.00 83.12 100 ARG A CA 1
ATOM 835 C C . ARG A 1 100 ? -3.352 -1.105 -10.444 1.00 83.12 100 ARG A C 1
ATOM 837 O O . ARG A 1 100 ? -3.347 -2.128 -9.763 1.00 83.12 100 ARG A O 1
ATOM 844 N N . ALA A 1 101 ? -3.675 -1.112 -11.737 1.00 80.94 101 ALA A N 1
ATOM 845 C CA . ALA A 1 101 ? -3.988 -2.352 -12.443 1.00 80.94 101 ALA A CA 1
ATOM 846 C C . ALA A 1 101 ? -2.777 -3.300 -12.451 1.00 80.94 101 ALA A C 1
ATOM 848 O O . ALA A 1 101 ? -2.901 -4.481 -12.121 1.00 80.94 101 ALA A O 1
ATOM 849 N N . LYS A 1 102 ? -1.578 -2.779 -12.739 1.00 86.25 102 LYS A N 1
ATOM 850 C CA . LYS A 1 102 ? -0.351 -3.581 -12.757 1.00 86.25 102 LYS A CA 1
ATOM 851 C C . LYS A 1 102 ? 0.054 -4.093 -11.372 1.00 86.25 102 LYS A C 1
ATOM 853 O O . LYS A 1 102 ? 0.603 -5.188 -11.281 1.00 86.25 102 LYS A O 1
ATOM 858 N N . TYR A 1 103 ? -0.244 -3.357 -10.306 1.00 84.19 103 TYR A N 1
ATOM 859 C CA . TYR A 1 103 ? -0.013 -3.789 -8.928 1.00 84.19 103 TYR A CA 1
ATOM 860 C C . TYR A 1 103 ? -0.721 -5.118 -8.637 1.00 84.19 103 TYR A C 1
ATOM 862 O O . TYR A 1 103 ? -0.098 -6.037 -8.116 1.00 84.19 103 TYR A O 1
ATOM 870 N N . SER A 1 104 ? -1.976 -5.273 -9.075 1.00 78.00 104 SER A N 1
ATOM 871 C CA . SER A 1 104 ? -2.714 -6.532 -8.898 1.00 78.00 104 SER A CA 1
ATOM 872 C C . SER A 1 104 ? -2.046 -7.730 -9.586 1.00 78.00 104 SER A C 1
ATOM 874 O O . SER A 1 104 ? -2.062 -8.835 -9.050 1.00 78.00 104 SER A O 1
ATOM 876 N N . LEU A 1 105 ? -1.415 -7.512 -10.746 1.00 82.44 105 LEU A N 1
ATOM 877 C CA . LEU A 1 105 ? -0.654 -8.540 -11.460 1.00 82.44 105 LEU A CA 1
ATOM 878 C C . LEU A 1 105 ? 0.658 -8.859 -10.744 1.00 82.44 105 LEU A C 1
ATOM 880 O O . LEU A 1 105 ? 0.997 -10.028 -10.611 1.00 82.44 105 LEU A O 1
ATOM 884 N N . MET A 1 106 ? 1.355 -7.834 -10.250 1.00 85.88 106 MET A N 1
ATOM 885 C CA . MET A 1 106 ? 2.580 -7.996 -9.466 1.00 85.88 106 MET A CA 1
ATOM 886 C C . MET A 1 106 ? 2.331 -8.827 -8.203 1.00 85.88 106 MET A C 1
ATOM 888 O O . MET A 1 106 ? 3.137 -9.698 -7.900 1.00 85.88 106 MET A O 1
ATOM 892 N N . LEU A 1 107 ? 1.207 -8.633 -7.502 1.00 79.69 107 LEU A N 1
ATOM 893 C CA . LEU A 1 107 ? 0.890 -9.416 -6.301 1.00 79.69 107 LEU A CA 1
ATOM 894 C C . LEU A 1 107 ? 0.770 -10.918 -6.577 1.00 79.69 107 LEU A C 1
ATOM 896 O O . LEU A 1 107 ? 1.122 -11.707 -5.710 1.00 79.69 107 LEU A O 1
ATOM 900 N N . ARG A 1 108 ? 0.334 -11.320 -7.779 1.00 79.12 108 ARG A N 1
ATOM 901 C CA . ARG A 1 108 ? 0.243 -12.741 -8.165 1.00 79.12 108 ARG A CA 1
ATOM 902 C C . ARG A 1 108 ? 1.603 -13.429 -8.235 1.00 79.12 108 ARG A C 1
ATOM 904 O O . ARG A 1 108 ? 1.664 -14.649 -8.189 1.00 79.12 108 ARG A O 1
ATOM 911 N N . GLU A 1 109 ? 2.685 -12.665 -8.368 1.00 80.31 109 GLU A N 1
ATOM 912 C CA . GLU A 1 109 ? 4.046 -13.205 -8.384 1.00 80.31 109 GLU A CA 1
ATOM 913 C C . GLU A 1 109 ? 4.568 -13.534 -6.983 1.00 80.31 109 GLU A C 1
ATOM 915 O O . GLU A 1 109 ? 5.673 -14.063 -6.838 1.00 80.31 109 GLU A O 1
ATOM 920 N N . TYR A 1 110 ? 3.824 -13.185 -5.938 1.00 76.62 110 TYR A N 1
ATOM 921 C CA . TYR A 1 110 ? 4.184 -13.460 -4.562 1.00 76.62 110 TYR A CA 1
ATOM 922 C C . TYR A 1 110 ? 3.208 -14.473 -3.993 1.00 76.62 110 TYR A C 1
ATOM 924 O O . TYR A 1 110 ? 1.998 -14.284 -4.077 1.00 76.62 110 TYR A O 1
ATOM 932 N N . ASP A 1 111 ? 3.755 -15.496 -3.340 1.00 64.44 111 ASP A N 1
ATOM 933 C CA . ASP A 1 111 ? 3.017 -16.303 -2.372 1.00 64.44 111 ASP A CA 1
ATOM 934 C C . ASP A 1 111 ? 2.799 -15.435 -1.124 1.00 64.44 111 ASP A C 1
ATOM 936 O O . ASP A 1 111 ? 3.447 -15.564 -0.085 1.00 64.44 111 ASP A O 1
ATOM 940 N N . LEU A 1 112 ? 1.965 -14.406 -1.283 1.00 65.75 112 LEU A N 1
ATOM 941 C CA . LEU A 1 112 ? 1.325 -13.736 -0.167 1.00 65.75 112 LEU A CA 1
ATOM 942 C C . LEU A 1 112 ? 0.302 -14.748 0.298 1.00 65.75 112 LEU A C 1
ATOM 944 O O . LEU A 1 112 ? -0.773 -14.830 -0.294 1.00 65.75 112 LEU A O 1
ATOM 948 N N . ASP A 1 113 ? 0.735 -15.587 1.236 1.00 59.66 113 ASP A N 1
ATOM 949 C CA . ASP A 1 113 ? 0.008 -16.754 1.702 1.00 59.66 113 ASP A CA 1
ATOM 950 C C . ASP A 1 113 ? -1.480 -16.422 1.750 1.00 59.66 113 ASP A C 1
ATOM 952 O O . ASP A 1 113 ? -1.907 -15.460 2.401 1.00 59.66 113 ASP A O 1
ATOM 956 N N . ARG A 1 114 ? -2.275 -17.144 0.960 1.00 56.16 114 ARG A N 1
ATOM 957 C CA . ARG A 1 114 ? -3.709 -16.866 0.818 1.00 56.16 114 ARG A CA 1
ATOM 958 C C . ARG A 1 114 ? -4.371 -16.848 2.200 1.00 56.16 114 ARG A C 1
ATOM 960 O O . ARG A 1 114 ? -5.310 -16.089 2.415 1.00 56.16 114 ARG A O 1
ATOM 967 N N . GLN A 1 115 ? -3.817 -17.641 3.120 1.00 48.88 115 GLN A N 1
ATOM 968 C CA . GLN A 1 115 ? -4.142 -17.690 4.538 1.00 48.88 115 GLN A CA 1
ATOM 969 C C . GLN A 1 115 ? -3.798 -16.401 5.286 1.00 48.88 115 GLN A C 1
ATOM 971 O O . GLN A 1 115 ? -4.652 -15.921 6.007 1.00 48.88 115 GLN A O 1
ATOM 976 N N . SER A 1 116 ? -2.646 -15.765 5.064 1.00 55.56 116 SER A N 1
ATOM 977 C CA . SER A 1 116 ? -2.304 -14.489 5.714 1.00 55.56 116 SER A CA 1
ATOM 978 C C . SER A 1 116 ? -3.191 -13.327 5.255 1.00 55.56 116 SER A C 1
ATOM 980 O O . SER A 1 116 ? -3.563 -12.484 6.065 1.00 55.56 116 SER A O 1
ATOM 982 N N . ILE A 1 117 ? -3.566 -13.281 3.968 1.00 58.84 117 ILE A N 1
ATOM 983 C CA . ILE A 1 117 ? -4.545 -12.294 3.469 1.00 58.84 117 ILE A CA 1
ATOM 984 C C . ILE A 1 117 ? -5.922 -12.566 4.088 1.00 58.84 117 ILE A C 1
ATOM 986 O O . ILE A 1 117 ? -6.616 -11.633 4.487 1.00 58.84 117 ILE A O 1
ATOM 990 N N . LEU A 1 118 ? -6.315 -13.840 4.177 1.00 55.09 118 LEU A N 1
ATOM 991 C CA . LEU A 1 118 ? -7.559 -14.243 4.826 1.00 55.09 118 LEU A CA 1
ATOM 992 C C . LEU A 1 118 ? -7.544 -13.924 6.325 1.00 55.09 118 LEU A C 1
ATOM 994 O O . LEU A 1 118 ? -8.540 -13.416 6.816 1.00 55.09 118 LEU A O 1
ATOM 998 N N . GLU A 1 119 ? -6.447 -14.156 7.040 1.00 59.34 119 GLU A N 1
ATOM 999 C CA . GLU A 1 119 ? -6.292 -13.861 8.468 1.00 59.34 119 GLU A CA 1
ATOM 1000 C C . GLU A 1 119 ? -6.303 -12.358 8.747 1.00 59.34 119 GLU A C 1
ATOM 1002 O O . GLU A 1 119 ? -6.951 -11.932 9.699 1.00 59.34 119 GLU A O 1
ATOM 1007 N N . GLU A 1 120 ? -5.653 -11.538 7.912 1.00 65.81 120 GLU A N 1
ATOM 1008 C CA . GLU A 1 120 ? -5.682 -10.074 8.041 1.00 65.81 120 GLU A CA 1
ATOM 1009 C C . GLU A 1 120 ? -7.095 -9.524 7.786 1.00 65.81 120 GLU A C 1
ATOM 1011 O O . GLU A 1 120 ? -7.597 -8.712 8.566 1.00 65.81 120 GLU A O 1
ATOM 1016 N N . GLU A 1 121 ? -7.777 -9.990 6.734 1.00 64.50 121 GLU A N 1
ATOM 1017 C CA . GLU A 1 121 ? -9.157 -9.577 6.455 1.00 64.50 121 GLU A CA 1
ATOM 1018 C C . GLU A 1 121 ? -10.152 -10.140 7.486 1.00 64.50 121 GLU A C 1
ATOM 1020 O O . GLU A 1 121 ? -11.090 -9.436 7.849 1.00 64.50 121 GLU A O 1
ATOM 1025 N N . THR A 1 122 ? -9.938 -11.349 8.017 1.00 67.38 122 THR A N 1
ATOM 1026 C CA . THR A 1 122 ? -10.767 -11.933 9.092 1.00 67.38 122 THR A CA 1
ATOM 1027 C C . THR A 1 122 ? -10.590 -11.145 10.384 1.00 67.38 122 THR A C 1
ATOM 1029 O O . THR A 1 122 ? -11.573 -10.655 10.927 1.00 67.38 122 THR A O 1
ATOM 1032 N N . SER A 1 123 ? -9.345 -10.882 10.795 1.00 74.44 123 SER A N 1
ATOM 1033 C CA . SER A 1 123 ? -9.033 -10.056 11.972 1.00 74.44 123 SER A CA 1
ATOM 1034 C C . SER A 1 123 ? -9.648 -8.657 11.865 1.00 74.44 123 SER A C 1
ATOM 1036 O O . SER A 1 123 ? -10.130 -8.094 12.844 1.00 74.44 123 SER A O 1
ATOM 1038 N N . ARG A 1 124 ? -9.673 -8.087 10.655 1.00 77.12 124 ARG A N 1
ATOM 1039 C CA . ARG A 1 124 ? -10.322 -6.802 10.379 1.00 77.12 124 ARG A CA 1
ATOM 1040 C C . ARG A 1 124 ? -11.844 -6.883 10.480 1.00 77.12 124 ARG A C 1
ATOM 1042 O O . ARG A 1 124 ? -12.458 -5.958 11.009 1.00 77.12 124 ARG A O 1
ATOM 1049 N N . ILE A 1 125 ? -12.458 -7.926 9.923 1.00 73.75 125 ILE A N 1
ATOM 1050 C CA . ILE A 1 125 ? -13.903 -8.158 10.041 1.00 73.75 125 ILE A CA 1
ATOM 1051 C C . ILE A 1 125 ? -14.274 -8.293 11.516 1.00 73.75 125 ILE A C 1
ATOM 1053 O O . ILE A 1 125 ? -15.249 -7.669 11.934 1.00 73.75 125 ILE A O 1
ATOM 1057 N N . ASP A 1 126 ? -13.475 -9.013 12.298 1.00 75.56 126 ASP A N 1
ATOM 1058 C CA . ASP A 1 126 ? -13.688 -9.205 13.730 1.00 75.56 126 ASP A CA 1
ATOM 1059 C C . ASP A 1 126 ? -13.591 -7.875 14.486 1.00 75.56 126 ASP A C 1
ATOM 1061 O O . ASP A 1 126 ? -14.542 -7.491 15.164 1.00 75.56 126 ASP A O 1
ATOM 1065 N N . GLU A 1 127 ? -12.527 -7.093 14.272 1.00 79.69 127 GLU A N 1
ATOM 1066 C CA . GLU A 1 127 ? -12.346 -5.782 14.916 1.00 79.69 127 GLU A CA 1
ATOM 1067 C C . GLU A 1 127 ? -13.470 -4.793 14.552 1.00 79.69 127 GLU A C 1
ATOM 1069 O O . GLU A 1 127 ? -13.951 -4.022 15.388 1.00 79.69 127 GLU A O 1
ATOM 1074 N N . ILE A 1 128 ? -13.915 -4.792 13.290 1.00 79.00 128 ILE A N 1
ATOM 1075 C CA . ILE A 1 128 ? -15.046 -3.967 12.852 1.00 79.00 128 ILE A CA 1
ATOM 1076 C C . ILE A 1 128 ? -16.331 -4.450 13.516 1.00 79.00 128 ILE A C 1
ATOM 1078 O O . ILE A 1 128 ? -17.113 -3.623 13.982 1.00 79.00 128 ILE A O 1
ATOM 1082 N N . THR A 1 129 ? -16.570 -5.756 13.552 1.00 78.94 129 THR A N 1
ATOM 1083 C CA . THR A 1 129 ? -17.790 -6.337 14.118 1.00 78.94 129 THR A CA 1
ATOM 1084 C C . THR A 1 129 ? -17.875 -6.066 15.616 1.00 78.94 129 THR A C 1
ATOM 1086 O O . THR A 1 129 ? -18.939 -5.669 16.088 1.00 78.94 129 THR A O 1
ATOM 1089 N N . GLU A 1 130 ? -16.760 -6.164 16.339 1.00 83.56 130 GLU A N 1
ATOM 1090 C CA . GLU A 1 130 ? -16.655 -5.840 17.764 1.00 83.56 130 GLU A CA 1
ATOM 1091 C C . GLU A 1 130 ? -16.969 -4.360 18.019 1.00 83.56 130 GLU A C 1
ATOM 1093 O O . GLU A 1 130 ? -17.944 -4.046 18.702 1.00 83.56 130 GLU A O 1
ATOM 1098 N N . LYS A 1 131 ? -16.271 -3.434 17.346 1.00 81.19 131 LYS A N 1
ATOM 1099 C CA . LYS A 1 131 ? -16.529 -1.983 17.471 1.00 81.19 131 LYS A CA 1
ATOM 1100 C C . LYS A 1 131 ? -17.952 -1.590 17.089 1.00 81.19 131 LYS A C 1
ATOM 1102 O O . LYS A 1 131 ? -18.534 -0.667 17.660 1.00 81.19 131 LYS A O 1
ATOM 1107 N N . THR A 1 132 ? -18.507 -2.257 16.082 1.00 80.06 132 THR A N 1
ATOM 1108 C CA . THR A 1 132 ? -19.868 -1.997 15.610 1.00 80.06 132 THR A CA 1
ATOM 1109 C C . THR A 1 132 ? -20.899 -2.530 16.608 1.00 80.06 132 THR A C 1
ATOM 1111 O O . THR A 1 132 ? -21.925 -1.887 16.825 1.00 80.06 132 THR A O 1
ATOM 1114 N N . SER A 1 133 ? -20.608 -3.652 17.269 1.00 81.50 133 SER A N 1
ATOM 1115 C CA . SER A 1 133 ? -21.438 -4.216 18.338 1.00 81.50 133 SER A CA 1
ATOM 1116 C C . SER A 1 133 ? -21.417 -3.331 19.582 1.00 81.50 133 SER A C 1
ATOM 1118 O O . SER A 1 133 ? -22.484 -2.931 20.042 1.00 81.50 133 SER A O 1
ATOM 1120 N N . GLU A 1 134 ? -20.235 -2.897 20.032 1.00 84.38 134 GLU A N 1
ATOM 1121 C CA . GLU A 1 134 ? -20.087 -1.915 21.117 1.00 84.38 134 GLU A CA 1
ATOM 1122 C C . GLU A 1 134 ? -20.861 -0.621 20.823 1.00 84.38 134 GLU A C 1
ATOM 1124 O O . GLU A 1 134 ? -21.515 -0.049 21.697 1.00 84.38 134 GLU A O 1
ATOM 1129 N N . PHE A 1 135 ? -20.815 -0.147 19.572 1.00 82.38 135 PHE A N 1
ATOM 1130 C CA . PHE A 1 135 ? -21.591 1.007 19.133 1.00 82.38 135 PHE A CA 1
ATOM 1131 C C . PHE A 1 135 ? -23.099 0.749 19.254 1.00 82.38 135 PHE A C 1
ATOM 1133 O O . PHE A 1 135 ? -23.820 1.582 19.804 1.00 82.38 135 PHE A O 1
ATOM 1140 N N . PHE A 1 136 ? -23.597 -0.391 18.773 1.00 84.31 136 PHE A N 1
ATOM 1141 C CA . PHE A 1 136 ? -25.021 -0.708 18.873 1.00 84.31 136 PHE A CA 1
ATOM 1142 C C . PHE A 1 136 ? -25.496 -0.847 20.319 1.00 84.31 136 PHE A C 1
ATOM 1144 O O . PHE A 1 136 ? -26.566 -0.332 20.638 1.00 84.31 136 PHE A O 1
ATOM 1151 N N . GLU A 1 137 ? -24.704 -1.475 21.186 1.00 84.31 137 GLU A N 1
ATOM 1152 C CA . GLU A 1 137 ? -25.000 -1.612 22.614 1.00 84.31 137 GLU A CA 1
ATOM 1153 C C . GLU A 1 137 ? -25.031 -0.252 23.310 1.00 84.31 137 GLU A C 1
ATOM 1155 O O . GLU A 1 137 ? -26.017 0.099 23.957 1.00 84.31 137 GLU A O 1
ATOM 1160 N N . LYS A 1 138 ? -24.001 0.574 23.095 1.00 82.62 138 LYS A N 1
ATOM 1161 C CA . LYS A 1 138 ? -23.900 1.919 23.677 1.00 82.62 138 LYS A CA 1
ATOM 1162 C C . LYS A 1 138 ? -25.080 2.822 23.315 1.00 82.62 138 LYS A C 1
ATOM 1164 O O . LYS A 1 138 ? -25.431 3.712 24.092 1.00 82.62 138 LYS A O 1
ATOM 1169 N N . TYR A 1 139 ? -25.654 2.642 22.128 1.00 79.81 139 TYR A N 1
ATOM 1170 C CA . TYR A 1 139 ? -26.762 3.459 21.631 1.00 79.81 139 TYR A CA 1
ATOM 1171 C C . TYR A 1 139 ? -28.126 2.759 21.678 1.00 79.81 139 TYR A C 1
ATOM 1173 O O . TYR A 1 139 ? -29.091 3.334 21.171 1.00 79.81 139 TYR A O 1
ATOM 1181 N N . GLU A 1 140 ? -28.227 1.582 22.309 1.00 84.44 140 GLU A N 1
ATOM 1182 C CA . GLU A 1 140 ? -29.470 0.799 22.435 1.00 84.44 140 GLU A CA 1
ATOM 1183 C C . GLU A 1 140 ? -30.154 0.571 21.071 1.00 84.44 140 GLU A C 1
ATOM 1185 O O . GLU A 1 140 ? -31.372 0.672 20.916 1.00 84.44 140 GLU A O 1
ATOM 1190 N N . ILE A 1 141 ? -29.354 0.325 20.031 1.00 79.00 141 ILE A N 1
ATOM 1191 C CA . ILE A 1 141 ? -29.865 0.037 18.692 1.00 79.00 141 ILE A CA 1
ATOM 1192 C C . ILE A 1 141 ? -30.234 -1.445 18.667 1.00 79.00 141 ILE A C 1
ATOM 1194 O O . ILE A 1 141 ? -29.357 -2.298 18.757 1.00 79.00 141 ILE A O 1
ATOM 1198 N N . GLU A 1 142 ? -31.520 -1.764 18.526 1.00 82.31 142 GLU A N 1
ATOM 1199 C CA . GLU A 1 142 ? -32.020 -3.152 18.493 1.00 82.31 142 GLU A CA 1
ATOM 1200 C C . GLU A 1 142 ? -32.481 -3.607 17.098 1.00 82.31 142 GLU A C 1
ATOM 1202 O O . GLU A 1 142 ? -32.580 -4.805 16.847 1.00 82.31 142 GLU A O 1
ATOM 1207 N N . ASP A 1 143 ? -32.694 -2.673 16.166 1.00 83.69 143 ASP A N 1
ATOM 1208 C CA . ASP A 1 143 ? -33.190 -2.962 14.813 1.00 83.69 143 ASP A CA 1
ATOM 1209 C C . ASP A 1 143 ? -32.169 -3.770 13.990 1.00 83.69 143 ASP A C 1
ATOM 1211 O O . ASP A 1 143 ? -31.130 -3.254 13.570 1.00 83.69 143 ASP A O 1
ATOM 1215 N N . GLY A 1 144 ? -32.475 -5.049 13.754 1.00 75.81 144 GLY A N 1
ATOM 1216 C CA . GLY A 1 144 ? -31.600 -5.978 13.038 1.00 75.81 144 GLY A CA 1
ATOM 1217 C C . GLY A 1 144 ? -31.338 -5.604 11.576 1.00 75.81 144 GLY A C 1
ATOM 1218 O O . GLY A 1 144 ? -30.219 -5.789 11.096 1.00 75.81 144 GLY A O 1
ATOM 1219 N N . GLU A 1 145 ? -32.315 -5.017 10.881 1.00 78.31 145 GLU A N 1
ATOM 1220 C CA . GLU A 1 145 ? -32.156 -4.576 9.487 1.00 78.31 145 GLU A CA 1
ATOM 1221 C C . GLU A 1 145 ? -31.222 -3.361 9.421 1.00 78.31 145 GLU A C 1
ATOM 1223 O O . GLU A 1 145 ? -30.337 -3.278 8.562 1.00 78.31 145 GLU A O 1
ATOM 1228 N N . LEU A 1 146 ? -31.354 -2.436 10.378 1.00 77.56 146 LEU A N 1
ATOM 1229 C CA . LEU A 1 146 ? -30.451 -1.294 10.506 1.00 77.56 146 LEU A CA 1
ATOM 1230 C C . LEU A 1 146 ? -29.018 -1.747 10.821 1.00 77.56 146 LEU A C 1
ATOM 1232 O O . LEU A 1 146 ? -28.075 -1.263 10.189 1.00 77.56 146 LEU A O 1
ATOM 1236 N N . LYS A 1 147 ? -28.850 -2.698 11.752 1.00 79.94 147 LYS A N 1
ATOM 1237 C CA . LYS A 1 147 ? -27.540 -3.271 12.101 1.00 79.94 147 LYS A CA 1
ATOM 1238 C C . LYS A 1 147 ? -26.871 -3.913 10.892 1.00 79.94 147 LYS A C 1
ATOM 1240 O O . LYS A 1 147 ? -25.714 -3.611 10.597 1.00 79.94 147 LYS A O 1
ATOM 1245 N N . PHE A 1 148 ? -27.616 -4.742 10.161 1.00 78.00 148 PHE A N 1
ATOM 1246 C CA . PHE A 1 148 ? -27.125 -5.439 8.977 1.00 78.00 148 PHE A CA 1
ATOM 1247 C C . PHE A 1 148 ? -26.700 -4.464 7.876 1.00 78.00 148 PHE A C 1
ATOM 1249 O O . PHE A 1 148 ? -25.588 -4.556 7.353 1.00 78.00 148 PHE A O 1
ATOM 1256 N N . ARG A 1 149 ? -27.548 -3.480 7.551 1.00 77.00 149 ARG A N 1
ATOM 1257 C CA . ARG A 1 149 ? -27.232 -2.450 6.551 1.00 77.00 149 ARG A CA 1
ATOM 1258 C C . ARG A 1 149 ? -26.008 -1.632 6.938 1.00 77.00 149 ARG A C 1
ATOM 1260 O O . ARG A 1 149 ? -25.183 -1.335 6.077 1.00 77.00 149 ARG A O 1
ATOM 1267 N N . PHE A 1 150 ? -25.883 -1.264 8.209 1.00 80.00 150 PHE A N 1
ATOM 1268 C CA . PHE A 1 150 ? -24.748 -0.493 8.704 1.00 80.00 150 PHE A CA 1
ATOM 1269 C C . PHE A 1 150 ? -23.440 -1.287 8.610 1.00 80.00 150 PHE A C 1
ATOM 1271 O O . PHE A 1 150 ? -22.489 -0.807 7.994 1.00 80.00 150 PHE A O 1
ATOM 1278 N N . LEU A 1 151 ? -23.420 -2.524 9.117 1.00 78.56 151 LEU A N 1
ATOM 1279 C CA . LEU A 1 151 ? -22.254 -3.408 9.056 1.00 78.56 151 LEU A CA 1
ATOM 1280 C C . LEU A 1 151 ? -21.835 -3.684 7.604 1.00 78.56 151 LEU A C 1
ATOM 1282 O O . LEU A 1 151 ? -20.677 -3.492 7.243 1.00 78.56 151 LEU A O 1
ATOM 1286 N N . ASN A 1 152 ? -22.784 -4.057 6.740 1.00 79.50 152 ASN A N 1
ATOM 1287 C CA . ASN A 1 152 ? -22.526 -4.355 5.329 1.00 79.50 152 ASN A CA 1
ATOM 1288 C C . ASN A 1 152 ? -21.953 -3.140 4.583 1.00 79.50 152 ASN A C 1
ATOM 1290 O O . ASN A 1 152 ? -21.024 -3.269 3.787 1.00 79.50 152 ASN A O 1
ATOM 1294 N N . ASN A 1 153 ? -22.473 -1.942 4.866 1.00 79.94 153 ASN A N 1
ATOM 1295 C CA . ASN A 1 153 ? -21.930 -0.716 4.292 1.00 79.94 153 ASN A CA 1
ATOM 1296 C C . ASN A 1 153 ? -20.520 -0.429 4.807 1.00 79.94 153 ASN A C 1
ATOM 1298 O O . ASN A 1 153 ? -19.661 -0.101 3.997 1.00 79.94 153 ASN A O 1
ATOM 1302 N N . ILE A 1 154 ? -20.249 -0.593 6.106 1.00 78.06 154 ILE A N 1
ATOM 1303 C CA . ILE A 1 154 ? -18.902 -0.395 6.654 1.00 78.06 154 ILE A CA 1
ATOM 1304 C C . ILE A 1 154 ? -17.912 -1.368 6.023 1.00 78.06 154 ILE A C 1
ATOM 1306 O O . ILE A 1 154 ? -16.870 -0.928 5.543 1.00 78.06 154 ILE A O 1
ATOM 1310 N N . LEU A 1 155 ? -18.243 -2.657 5.961 1.00 75.06 155 LEU A N 1
ATOM 1311 C CA . LEU A 1 155 ? -17.373 -3.693 5.401 1.00 75.06 155 LEU A CA 1
ATOM 1312 C C . LEU A 1 155 ? -17.040 -3.449 3.919 1.00 75.06 155 LEU A C 1
ATOM 1314 O O . LEU A 1 155 ? -15.925 -3.733 3.488 1.00 75.06 155 LEU A O 1
ATOM 1318 N N . LYS A 1 156 ? -17.964 -2.855 3.151 1.00 75.62 156 LYS A N 1
ATOM 1319 C CA . LYS A 1 156 ? -17.758 -2.494 1.736 1.00 75.62 156 LYS A CA 1
ATOM 1320 C C . LYS A 1 156 ? -16.926 -1.228 1.511 1.00 75.62 156 LYS A C 1
ATOM 1322 O O . LYS A 1 156 ? -16.521 -0.973 0.377 1.00 75.62 156 LYS A O 1
ATOM 1327 N N . LEU A 1 157 ? -16.674 -0.416 2.540 1.00 71.00 157 LEU A N 1
ATOM 1328 C CA . LEU A 1 157 ? -15.873 0.802 2.397 1.00 71.00 157 LEU A CA 1
ATOM 1329 C C . LEU A 1 157 ? -14.378 0.485 2.212 1.00 71.00 157 LEU A C 1
ATOM 1331 O O . LEU A 1 157 ? -13.801 -0.390 2.858 1.00 71.00 157 LEU A O 1
ATOM 1335 N N . GLU A 1 158 ? -13.726 1.263 1.349 1.00 55.59 158 GLU A N 1
ATOM 1336 C CA . GLU A 1 158 ? -12.305 1.121 1.024 1.00 55.59 158 GLU A CA 1
ATOM 1337 C C . GLU A 1 158 ? -11.407 1.482 2.231 1.00 55.59 158 GLU A C 1
ATOM 1339 O O . GLU A 1 158 ? -11.662 2.471 2.931 1.00 55.59 158 GLU A O 1
ATOM 1344 N N . ARG A 1 159 ? -10.328 0.705 2.463 1.00 56.97 159 ARG A N 1
ATOM 1345 C CA . ARG A 1 159 ? -9.436 0.777 3.654 1.00 56.97 159 ARG A CA 1
ATOM 1346 C C . ARG A 1 159 ? -8.994 2.195 4.041 1.00 56.97 159 ARG A C 1
ATOM 1348 O O . ARG A 1 159 ? -8.860 2.502 5.220 1.00 56.97 159 ARG A O 1
ATOM 1355 N N . ARG A 1 160 ? -8.780 3.078 3.060 1.00 50.78 160 ARG A N 1
ATOM 1356 C CA . ARG A 1 160 ? -8.304 4.457 3.286 1.00 50.78 160 ARG A CA 1
ATOM 1357 C C . ARG A 1 160 ? -9.392 5.439 3.714 1.00 50.78 160 ARG A C 1
ATOM 1359 O O . ARG A 1 160 ? -9.091 6.463 4.326 1.00 50.78 160 ARG A O 1
ATOM 1366 N N . ILE A 1 161 ? -10.644 5.157 3.370 1.00 54.16 161 ILE A N 1
ATOM 1367 C CA . ILE A 1 161 ? -11.765 6.078 3.573 1.00 54.16 161 ILE A CA 1
ATOM 1368 C C . ILE A 1 161 ? -12.550 5.703 4.839 1.00 54.16 161 ILE A C 1
ATOM 1370 O O . ILE A 1 161 ? -13.150 6.574 5.469 1.00 54.16 161 ILE A O 1
ATOM 1374 N N . GLN A 1 162 ? -12.457 4.438 5.269 1.00 53.03 162 GLN A N 1
ATOM 1375 C CA . GLN A 1 162 ? -13.122 3.899 6.457 1.00 53.03 162 GLN A CA 1
ATOM 1376 C C . GLN A 1 162 ? -12.934 4.724 7.735 1.00 53.03 162 GLN A C 1
ATOM 1378 O O . GLN A 1 162 ? -13.951 5.122 8.277 1.00 53.03 162 GLN A O 1
ATOM 1383 N N . PRO A 1 163 ? -11.732 5.074 8.226 1.00 53.84 163 PRO A N 1
ATOM 1384 C CA . PRO A 1 163 ? -11.623 5.803 9.497 1.00 53.84 163 PRO A CA 1
ATOM 1385 C C . PRO A 1 163 ? -12.236 7.214 9.442 1.00 53.84 163 PRO A C 1
ATOM 1387 O O . PRO A 1 163 ? -12.786 7.699 10.431 1.00 53.84 163 PRO A O 1
ATOM 1390 N N . LYS A 1 164 ? -12.204 7.869 8.273 1.00 55.75 164 LYS A N 1
ATOM 1391 C CA . LYS A 1 164 ? -12.808 9.198 8.071 1.00 55.75 164 LYS A CA 1
ATOM 1392 C C . LYS A 1 164 ? -14.330 9.115 7.975 1.00 55.75 164 LYS A C 1
ATOM 1394 O O . LYS A 1 164 ? -15.023 9.915 8.598 1.00 55.75 164 LYS A O 1
ATOM 1399 N N . ILE A 1 165 ? -14.844 8.139 7.225 1.00 56.00 165 ILE A N 1
ATOM 1400 C CA . ILE A 1 165 ? -16.285 7.919 7.062 1.00 56.00 165 ILE A CA 1
ATOM 1401 C C . ILE A 1 165 ? -16.894 7.306 8.320 1.00 56.00 165 ILE A C 1
ATOM 1403 O O . ILE A 1 165 ? -17.998 7.680 8.669 1.00 56.00 165 ILE A O 1
ATOM 1407 N N . TYR A 1 166 ? -16.196 6.434 9.040 1.00 57.12 166 TYR A N 1
ATOM 1408 C CA . TYR A 1 166 ? -16.648 5.855 10.305 1.00 57.12 166 TYR A CA 1
ATOM 1409 C C . TYR A 1 166 ? -16.870 6.953 11.345 1.00 57.12 166 TYR A C 1
ATOM 1411 O O . TYR A 1 166 ? -17.959 7.057 11.899 1.00 57.12 166 TYR A O 1
ATOM 1419 N N . ASN A 1 167 ? -15.910 7.871 11.507 1.00 58.50 167 ASN A N 1
ATOM 1420 C CA . ASN A 1 167 ? -16.097 9.044 12.364 1.00 58.50 167 ASN A CA 1
ATOM 1421 C C . ASN A 1 167 ? -17.217 9.967 11.863 1.00 58.50 167 ASN A C 1
ATOM 1423 O O . ASN A 1 167 ? -17.980 10.493 12.672 1.00 58.50 167 ASN A O 1
ATOM 1427 N N . PHE A 1 168 ? -17.359 10.151 10.548 1.00 57.12 168 PHE A N 1
ATOM 1428 C CA . PHE A 1 168 ? -18.436 10.959 9.969 1.00 57.12 168 PHE A CA 1
ATOM 1429 C C . PHE A 1 168 ? -19.826 10.319 10.141 1.00 57.12 168 PHE A C 1
ATOM 1431 O O . PHE A 1 168 ? -20.790 11.003 10.471 1.00 57.12 168 PHE A O 1
ATOM 1438 N N . LEU A 1 169 ? -19.949 9.006 9.960 1.00 56.28 169 LEU A N 1
ATOM 1439 C CA . LEU A 1 169 ? -21.187 8.250 10.122 1.00 56.28 169 LEU A CA 1
ATOM 1440 C C . LEU A 1 169 ? -21.564 8.157 11.594 1.00 56.28 169 LEU A C 1
ATOM 1442 O O . LEU A 1 169 ? -22.719 8.402 11.917 1.00 56.28 169 LEU A O 1
ATOM 1446 N N . ILE A 1 170 ? -20.605 7.906 12.490 1.00 58.94 170 ILE A N 1
ATOM 1447 C CA . ILE A 1 170 ? -20.840 7.969 13.935 1.00 58.94 170 ILE A CA 1
ATOM 1448 C C . ILE A 1 170 ? -21.308 9.362 14.330 1.00 58.94 170 ILE A C 1
ATOM 1450 O O . ILE A 1 170 ? -22.319 9.469 15.008 1.00 58.94 170 ILE A O 1
ATOM 1454 N N . THR A 1 171 ? -20.640 10.432 13.895 1.00 57.38 171 THR A N 1
ATOM 1455 C CA . THR A 1 171 ? -21.055 11.801 14.251 1.00 57.38 171 THR A CA 1
ATOM 1456 C C . THR A 1 171 ? -22.411 12.172 13.656 1.00 57.38 171 THR A C 1
ATOM 1458 O O . THR A 1 171 ? -23.218 12.789 14.343 1.00 57.38 171 THR A O 1
ATOM 1461 N N . THR A 1 172 ? -22.712 11.749 12.429 1.00 56.34 172 THR A N 1
ATOM 1462 C CA . THR A 1 172 ? -23.994 12.032 11.762 1.00 56.34 172 THR A CA 1
ATOM 1463 C C . THR A 1 172 ? -25.143 11.220 12.361 1.00 56.34 172 THR A C 1
ATOM 1465 O O . THR A 1 172 ? -26.220 11.763 12.609 1.00 56.34 172 THR A O 1
ATOM 1468 N N . ILE A 1 173 ? -24.934 9.931 12.642 1.00 57.53 173 ILE A N 1
ATOM 1469 C CA . ILE A 1 173 ? -25.916 9.084 13.330 1.00 57.53 173 ILE A CA 1
ATOM 1470 C C . ILE A 1 173 ? -26.088 9.568 14.768 1.00 57.53 173 ILE A C 1
ATOM 1472 O O . ILE A 1 173 ? -27.220 9.720 15.206 1.00 57.53 173 ILE A O 1
ATOM 1476 N N . PHE A 1 174 ? -25.010 9.922 15.472 1.00 52.53 174 PHE A N 1
ATOM 1477 C CA . PHE A 1 174 ? -25.064 10.539 16.799 1.00 52.53 174 PHE A CA 1
ATOM 1478 C C . PHE A 1 174 ? -25.873 11.837 16.786 1.00 52.53 174 PHE A C 1
ATOM 1480 O O . PHE A 1 174 ? -26.755 12.014 17.626 1.00 52.53 174 PHE A O 1
ATOM 1487 N N . PHE A 1 175 ? -25.637 12.725 15.817 1.00 50.25 175 PHE A N 1
ATOM 1488 C CA . PHE A 1 175 ? -26.374 13.981 15.686 1.00 50.25 175 PHE A CA 1
ATOM 1489 C C . PHE A 1 175 ? -27.861 13.725 15.424 1.00 50.25 175 PHE A C 1
ATOM 1491 O O . PHE A 1 175 ? -28.713 14.284 16.105 1.00 50.25 175 PHE A O 1
ATOM 1498 N N . ASN A 1 176 ? -28.196 12.805 14.520 1.00 51.00 176 ASN A N 1
ATOM 1499 C CA . ASN A 1 176 ? -29.588 12.458 14.243 1.00 51.00 176 ASN A CA 1
ATOM 1500 C C . ASN A 1 176 ? -30.263 11.755 15.431 1.00 51.00 176 ASN A C 1
ATOM 1502 O O . ASN A 1 176 ? -31.402 12.077 15.767 1.00 51.00 176 ASN A O 1
ATOM 1506 N N . PHE A 1 177 ? -29.580 10.843 16.122 1.00 55.28 177 PHE A N 1
ATOM 1507 C CA . PHE A 1 177 ? -30.147 10.097 17.248 1.00 55.28 177 PHE A CA 1
ATOM 1508 C C . PHE A 1 177 ? -30.350 10.996 18.476 1.00 55.28 177 PHE A C 1
ATOM 1510 O O . PHE A 1 177 ? -31.410 10.961 19.106 1.00 55.28 177 PHE A O 1
ATOM 1517 N N . THR A 1 178 ? -29.391 11.880 18.772 1.00 53.41 178 THR A N 1
ATOM 1518 C CA . THR A 1 178 ? -29.529 12.909 19.818 1.00 53.41 178 THR A CA 1
ATOM 1519 C C . THR A 1 178 ? -30.643 13.898 19.490 1.00 53.41 178 THR A C 1
ATOM 1521 O O . THR A 1 178 ? -31.472 14.167 20.360 1.00 53.41 178 THR A O 1
ATOM 1524 N N . LEU A 1 179 ? -30.755 14.355 18.238 1.00 49.91 179 LEU A N 1
ATOM 1525 C CA . LEU A 1 179 ? -31.852 15.216 17.788 1.00 49.91 179 LEU A CA 1
ATOM 1526 C C . LEU A 1 179 ? -33.209 14.515 17.947 1.00 49.91 179 LEU A C 1
ATOM 1528 O O . LEU A 1 179 ? -34.154 15.101 18.472 1.00 49.91 179 LEU A O 1
ATOM 1532 N N . THR A 1 180 ? -33.302 13.232 17.590 1.00 55.03 180 THR A N 1
ATOM 1533 C CA . THR A 1 180 ? -34.540 12.447 17.709 1.00 55.03 180 THR A CA 1
ATOM 1534 C C . THR A 1 180 ? -34.936 12.239 19.175 1.00 55.03 180 THR A C 1
ATOM 1536 O O . THR A 1 180 ? -36.103 12.428 19.533 1.00 55.03 180 THR A O 1
ATOM 1539 N N . LYS A 1 181 ? -33.974 11.937 20.061 1.00 55.31 181 LYS A N 1
ATOM 1540 C CA . LYS A 1 181 ? -34.192 11.797 21.515 1.00 55.31 181 LYS A CA 1
ATOM 1541 C C . LYS A 1 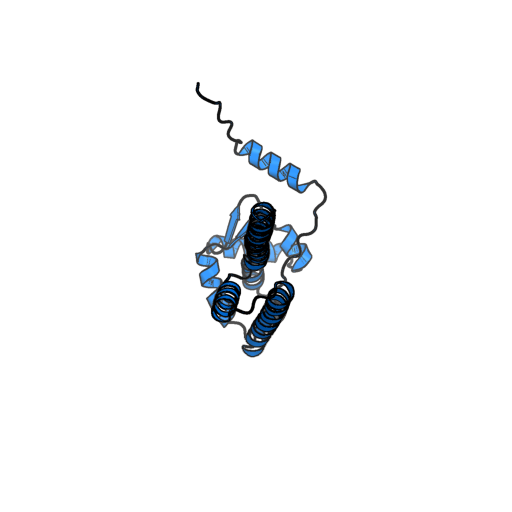181 ? -34.589 13.144 22.145 1.00 55.31 181 LYS A C 1
ATOM 1543 O O . LYS A 1 181 ? -35.530 13.192 22.938 1.00 55.31 181 LYS A O 1
ATOM 1548 N N . PHE A 1 182 ? -33.981 14.253 21.715 1.00 46.47 182 PHE A N 1
ATOM 1549 C CA . PHE A 1 182 ? -34.318 15.618 22.145 1.00 46.47 182 PHE A CA 1
ATOM 1550 C C . PHE A 1 182 ? -35.720 16.058 21.676 1.00 46.47 182 PHE A C 1
ATOM 1552 O O . PHE A 1 182 ? -36.503 16.606 22.457 1.00 46.47 182 PHE A O 1
ATOM 1559 N N . ILE A 1 183 ? -36.104 15.746 20.434 1.00 54.00 183 ILE A N 1
ATOM 1560 C CA . ILE A 1 183 ? -37.458 15.983 19.901 1.00 54.00 183 ILE A CA 1
ATOM 1561 C C . ILE A 1 183 ? -38.505 15.162 20.678 1.00 54.00 183 ILE A C 1
ATOM 1563 O O . ILE A 1 183 ? -39.595 15.657 20.985 1.00 54.00 183 ILE A O 1
ATOM 1567 N N . LYS A 1 184 ? -38.183 13.922 21.068 1.00 52.94 184 LYS A N 1
ATOM 1568 C CA . LYS A 1 184 ? -39.068 13.075 21.888 1.00 52.94 184 LYS A CA 1
ATOM 1569 C C . LYS A 1 184 ? -39.248 13.649 23.307 1.00 52.94 184 LYS A C 1
ATOM 1571 O O . LYS A 1 184 ? -40.377 13.708 23.793 1.00 52.94 184 LYS A O 1
ATOM 1576 N N . LEU A 1 185 ? -38.178 14.153 23.934 1.00 50.12 185 LEU A N 1
ATOM 1577 C CA . LEU A 1 185 ? -38.200 14.799 25.262 1.00 50.12 185 LEU A CA 1
ATOM 1578 C C . LEU A 1 185 ? -38.937 16.152 25.287 1.00 50.12 185 LEU A C 1
ATOM 1580 O O . LEU A 1 185 ? -39.606 16.493 26.265 1.00 50.12 185 LEU A O 1
ATOM 1584 N N . THR A 1 186 ? -38.840 16.941 24.219 1.00 49.28 186 THR A N 1
ATOM 1585 C CA . THR A 1 186 ? -39.550 18.227 24.115 1.00 49.28 186 THR A CA 1
ATOM 1586 C C . THR A 1 186 ? -41.049 18.032 23.866 1.00 49.28 186 THR A C 1
ATOM 1588 O O . THR A 1 186 ? -41.868 18.750 24.448 1.00 49.28 186 THR A O 1
ATOM 1591 N N . ARG A 1 187 ? -41.446 17.000 23.105 1.00 50.25 187 ARG A N 1
ATOM 1592 C CA . ARG A 1 187 ? -42.860 16.620 22.911 1.00 50.25 187 ARG A CA 1
ATOM 1593 C C . ARG A 1 187 ? -43.531 16.104 24.191 1.00 50.25 187 ARG A C 1
ATOM 1595 O O . ARG A 1 187 ? -44.701 16.417 24.421 1.00 50.25 187 ARG A O 1
ATOM 1602 N N . THR A 1 188 ? -42.822 15.376 25.055 1.00 50.22 188 THR A N 1
ATOM 1603 C CA . THR A 1 188 ? -43.374 14.895 26.340 1.00 50.22 188 THR A CA 1
ATOM 1604 C C . THR A 1 188 ? -43.520 16.011 27.378 1.00 50.22 188 THR A C 1
ATOM 1606 O O . THR A 1 188 ? -44.533 16.054 28.080 1.00 50.22 188 THR A O 1
ATOM 1609 N N . LYS A 1 189 ? -42.593 16.982 27.426 1.00 51.88 189 LYS A N 1
ATOM 1610 C CA . LYS A 1 189 ? -42.741 18.190 28.264 1.00 51.88 189 LYS A CA 1
ATOM 1611 C C . LYS A 1 189 ? -43.904 19.084 27.814 1.00 51.88 189 LYS A C 1
ATOM 1613 O O . LYS A 1 189 ? -44.625 19.603 28.663 1.00 51.88 189 LYS A O 1
ATOM 1618 N N . LYS A 1 190 ? -44.151 19.210 26.503 1.00 48.34 190 LYS A N 1
ATOM 1619 C CA . LYS A 1 190 ? -45.288 19.986 25.968 1.00 48.34 190 LYS A CA 1
ATOM 1620 C C . LYS A 1 190 ? -46.643 19.339 26.301 1.00 48.34 190 LYS A C 1
ATOM 1622 O O . LYS A 1 190 ? -47.563 20.049 26.685 1.00 48.34 190 LYS A O 1
ATOM 1627 N N . LYS A 1 191 ? -46.750 18.001 26.274 1.00 47.34 191 LYS A N 1
ATOM 1628 C CA . LYS A 1 191 ? -47.972 17.277 26.694 1.00 47.34 191 LYS A CA 1
ATOM 1629 C C . LYS A 1 191 ? -48.269 17.369 28.200 1.00 47.34 191 LYS A C 1
ATOM 1631 O O . LYS A 1 191 ? -49.438 17.382 28.568 1.00 47.34 191 LYS A O 1
ATOM 1636 N N . LYS A 1 192 ? -47.254 17.469 29.071 1.00 48.66 192 LYS A N 1
ATOM 1637 C CA . LYS A 1 192 ? -47.458 17.668 30.524 1.00 48.66 192 LYS A CA 1
ATOM 1638 C C . LYS A 1 192 ? -47.888 19.094 30.899 1.00 48.66 192 LYS A C 1
ATOM 1640 O O . LYS A 1 192 ? -48.529 19.263 31.927 1.00 48.66 192 LYS A O 1
ATOM 1645 N N . LYS A 1 193 ? -47.580 20.103 30.074 1.00 47.94 193 LYS A N 1
ATOM 1646 C CA . LYS A 1 193 ? -47.970 21.509 30.309 1.00 47.94 193 LYS A CA 1
ATOM 1647 C C . LYS A 1 193 ? -49.398 21.861 29.861 1.00 47.94 193 LYS A C 1
ATOM 1649 O O . LYS A 1 193 ? -49.861 22.935 30.200 1.00 47.94 193 LYS A O 1
ATOM 1654 N N . ILE A 1 194 ? -50.072 20.981 29.115 1.00 51.19 194 ILE A N 1
ATOM 1655 C CA . ILE A 1 194 ? -51.448 21.183 28.605 1.00 51.19 194 ILE A CA 1
ATOM 1656 C C . ILE A 1 194 ? -52.492 20.465 29.497 1.00 51.19 194 ILE A C 1
ATOM 1658 O O . ILE A 1 194 ? -53.689 20.569 29.271 1.00 51.19 194 ILE A O 1
ATOM 1662 N N . LYS A 1 195 ? -52.052 19.731 30.532 1.00 46.28 195 LYS A N 1
ATOM 1663 C CA . LYS A 1 195 ? -52.913 19.005 31.490 1.00 46.28 195 LYS A CA 1
ATOM 1664 C C . LYS A 1 195 ? -52.911 19.609 32.909 1.00 46.28 195 LYS A C 1
ATOM 1666 O O . LYS A 1 195 ? -53.166 18.885 33.867 1.00 46.28 195 LYS A O 1
ATOM 1671 N N . LYS A 1 196 ? -52.577 20.891 33.060 1.00 39.69 196 LYS A N 1
ATOM 1672 C CA . LYS A 1 196 ? -52.699 21.634 34.322 1.00 39.69 196 LYS A CA 1
ATOM 1673 C C . LYS A 1 196 ? -53.503 22.896 34.092 1.00 39.69 196 LYS A C 1
ATOM 1675 O O . LYS A 1 196 ? -53.259 23.514 33.034 1.00 39.69 196 LYS A O 1
#

pLDDT: mean 73.51, std 14.7, range [39.69, 95.38]

Radius of gyration: 24.57 Å; chains: 1; bounding box: 74×62×52 Å

Organism: NCBI:txid412755

Secondary structure (DSSP, 8-state):
---------HHHHHHHHHHHHSS-----------HHHHHTT-HHHHHHHHHHHSS-EEHHHHHHHH---HHHHHHHHHHHHHTTSEEEETTEEEE-HHHHHHHHHHHTTS---HHHHHHHHHHHHHHHHHHHHHHHHHTT---HHHHHHHHHHHHHS-TTTHHHHHHHHHHHHHHHHHHHHHHHHHHHHHHHSS--

InterPro domains:
  IPR036388 Winged helix-like DNA-binding domain superfamily [G3DSA:1.10.10.10] (36-114)
  IPR036390 Winged helix DNA-binding domain superfamily [SSF46785] (41-135)